Protein AF-A0A962MVX6-F1 (afdb_monomer_lite)

Foldseek 3Di:
DDPVVVVVVVVVVVVVVVVVVVVVVVVVVPPPPPDLDWDKDKDFQPPADAQGKDKDADPSRWIKMKHQHDPVLLVCLVVFPAAFPCQQQPVAAADPCLSDSLSDVDSRIQMFTCDDPVDPWRKDWDQQDCVVVPDPDDGVARTDTAGSVFQWDAHVSQTTGPPGGDPSHGTHGFDWDDPDPGMIIGIDRRDDD

pLDDT: mean 82.49, std 14.28, range [32.41, 96.94]

Secondary structure (DSSP, 8-state):
--HHHHHHHHHHHHHHHHHHHHHHHHHHHTS-------EEEEEE-TT--TT-EEEEE-TTS-EEEEEE--HHHHHHHHH--S-BSSTT-TTS---GGG-STTSSSSTTEEEEEEE-TT----EEEESS-SGGGT-SS--S---EEEETTTTEEEETT-PBBTTSSSS--PPP--EEEESSSSEEEEEEPPP--

Structure (mmCIF, N/CA/C/O backbone):
data_AF-A0A962MVX6-F1
#
_entry.id   AF-A0A962MVX6-F1
#
loop_
_atom_site.group_PDB
_atom_site.id
_atom_site.type_symbol
_atom_site.label_atom_id
_atom_site.label_alt_id
_atom_site.label_comp_id
_atom_site.label_asym_id
_atom_site.label_entity_id
_atom_site.label_seq_id
_atom_site.pdbx_PDB_ins_code
_atom_site.Cartn_x
_atom_site.Cartn_y
_atom_site.Cartn_z
_atom_site.occupancy
_atom_site.B_iso_or_equiv
_atom_site.auth_seq_id
_atom_site.auth_comp_id
_atom_site.auth_asym_id
_atom_site.auth_atom_id
_atom_site.pdbx_PDB_model_num
ATOM 1 N N . MET A 1 1 ? 29.037 -16.686 -69.018 1.00 60.34 1 MET A N 1
ATOM 2 C CA . MET A 1 1 ? 29.104 -16.084 -67.664 1.00 60.34 1 MET A CA 1
ATOM 3 C C . MET A 1 1 ? 30.417 -16.495 -67.024 1.00 60.34 1 MET A C 1
ATOM 5 O O . MET A 1 1 ? 30.659 -17.689 -66.916 1.00 60.34 1 MET A O 1
ATOM 9 N N . ASP A 1 2 ? 31.257 -15.528 -66.659 1.00 81.81 2 ASP A N 1
ATOM 10 C CA . ASP A 1 2 ? 32.606 -15.744 -66.120 1.00 81.81 2 ASP A CA 1
ATOM 11 C C . ASP A 1 2 ? 32.562 -16.454 -64.749 1.00 81.81 2 ASP A C 1
ATOM 13 O O . ASP A 1 2 ? 31.831 -16.044 -63.841 1.00 81.81 2 ASP A O 1
ATOM 17 N N . VAL A 1 3 ? 33.338 -17.531 -64.595 1.00 77.31 3 VAL A N 1
ATOM 18 C CA . VAL A 1 3 ? 33.457 -18.320 -63.354 1.00 77.31 3 VAL A CA 1
ATOM 19 C C . VAL A 1 3 ? 33.892 -17.429 -62.187 1.00 77.31 3 VAL A C 1
ATOM 21 O O . VAL A 1 3 ? 33.395 -17.579 -61.070 1.00 77.31 3 VAL A O 1
ATOM 24 N N . ARG A 1 4 ? 34.738 -16.424 -62.449 1.00 77.44 4 ARG A N 1
ATOM 25 C CA . ARG A 1 4 ? 35.167 -15.447 -61.438 1.00 77.44 4 ARG A CA 1
ATOM 26 C C . ARG A 1 4 ? 34.021 -14.547 -60.975 1.00 77.44 4 ARG A C 1
ATOM 28 O O . ARG A 1 4 ? 33.947 -14.217 -59.793 1.00 77.44 4 ARG A O 1
ATOM 35 N N . ALA A 1 5 ? 33.103 -14.179 -61.870 1.00 79.25 5 ALA A N 1
ATOM 36 C CA . ALA A 1 5 ? 31.929 -13.375 -61.528 1.00 79.25 5 ALA A CA 1
ATOM 37 C C . ALA A 1 5 ? 30.920 -14.167 -60.676 1.00 79.25 5 ALA A C 1
ATOM 39 O O . ALA A 1 5 ? 30.338 -13.622 -59.736 1.00 79.25 5 ALA A O 1
ATOM 40 N N . ARG A 1 6 ? 30.771 -15.472 -60.944 1.00 77.50 6 ARG A N 1
ATOM 41 C CA . ARG A 1 6 ? 29.965 -16.390 -60.118 1.00 77.50 6 ARG A CA 1
ATOM 42 C C . ARG A 1 6 ? 30.559 -16.580 -58.719 1.00 77.50 6 ARG A C 1
ATOM 44 O O . ARG A 1 6 ? 29.834 -16.547 -57.735 1.00 77.50 6 ARG A O 1
ATOM 51 N N . TYR A 1 7 ? 31.880 -16.705 -58.607 1.00 83.19 7 TYR A N 1
ATOM 52 C CA . TYR A 1 7 ? 32.533 -16.863 -57.304 1.00 83.19 7 TYR A CA 1
ATOM 53 C C . TYR A 1 7 ? 32.423 -15.599 -56.436 1.00 83.19 7 TYR A C 1
ATOM 55 O O . TYR A 1 7 ? 32.142 -15.683 -55.243 1.00 83.19 7 TYR A O 1
ATOM 63 N N . LYS A 1 8 ? 32.569 -14.411 -57.043 1.00 83.69 8 LYS A N 1
ATOM 64 C CA . LYS A 1 8 ? 32.391 -13.121 -56.352 1.00 83.69 8 LYS A CA 1
ATOM 65 C C . LYS A 1 8 ? 30.959 -12.911 -55.858 1.00 83.69 8 LYS A C 1
ATOM 67 O O . LYS A 1 8 ? 30.770 -12.428 -54.748 1.00 83.69 8 LYS A O 1
ATOM 72 N N . THR A 1 9 ? 29.962 -13.288 -56.658 1.00 84.19 9 THR A N 1
ATOM 73 C CA . THR A 1 9 ? 28.547 -13.189 -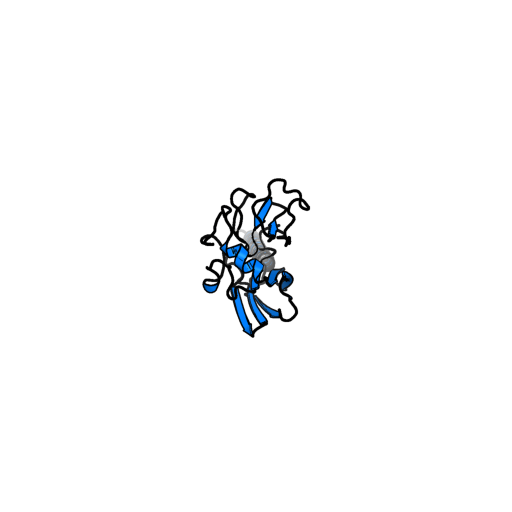56.261 1.00 84.19 9 THR A CA 1
ATOM 74 C C . THR A 1 9 ? 28.201 -14.166 -55.139 1.00 84.19 9 THR A C 1
ATOM 76 O O . THR A 1 9 ? 27.548 -13.763 -54.181 1.00 84.19 9 THR A O 1
ATOM 79 N N . LEU A 1 10 ? 28.707 -15.403 -55.186 1.00 86.00 10 LEU A N 1
ATOM 80 C CA . LEU A 1 10 ? 28.537 -16.376 -54.099 1.00 86.00 10 LEU A CA 1
ATOM 81 C C . LEU A 1 10 ? 29.215 -15.931 -52.792 1.00 86.00 10 LEU A C 1
ATOM 83 O O . LEU A 1 10 ? 28.616 -16.062 -51.729 1.00 86.00 10 LEU A O 1
ATOM 87 N N . MET A 1 11 ? 30.420 -15.356 -52.866 1.00 86.44 11 MET A N 1
ATOM 88 C CA . MET A 1 11 ? 31.114 -14.782 -51.703 1.00 86.44 11 MET A CA 1
ATOM 89 C C . MET A 1 11 ? 30.388 -13.566 -51.115 1.00 86.44 11 MET A C 1
ATOM 91 O O . MET A 1 11 ? 30.328 -13.405 -49.899 1.00 86.44 11 MET A O 1
ATOM 95 N N . ALA A 1 12 ? 29.805 -12.710 -51.957 1.00 85.75 12 ALA A N 1
ATOM 96 C CA . ALA A 1 12 ? 29.001 -11.589 -51.479 1.00 85.75 12 ALA A CA 1
ATOM 97 C C . ALA A 1 12 ? 27.724 -12.076 -50.769 1.00 85.75 12 ALA A C 1
ATOM 99 O O . ALA A 1 12 ? 27.385 -11.576 -49.699 1.00 85.75 12 ALA A O 1
ATOM 100 N N . LEU A 1 13 ? 27.049 -13.090 -51.323 1.00 89.44 13 LEU A N 1
ATOM 101 C CA . LEU A 1 13 ? 25.866 -13.711 -50.719 1.00 89.44 13 LEU A CA 1
ATOM 102 C C . LEU A 1 13 ? 26.176 -14.373 -49.370 1.00 89.44 13 LEU A C 1
ATOM 104 O O . LEU A 1 13 ? 25.420 -14.184 -48.418 1.00 89.44 13 LEU A O 1
ATOM 108 N N . SER A 1 14 ? 27.287 -15.107 -49.257 1.00 86.94 14 SER A N 1
ATOM 109 C CA . SER A 1 14 ? 27.675 -15.739 -47.991 1.00 86.94 14 SER A CA 1
ATOM 110 C C . SER A 1 14 ? 28.000 -14.705 -46.911 1.00 86.94 14 SER A C 1
ATOM 112 O O . SER A 1 14 ? 27.566 -14.866 -45.771 1.00 86.94 14 SER A O 1
ATOM 114 N N . LEU A 1 15 ? 28.679 -13.609 -47.266 1.00 91.44 15 LEU A N 1
ATOM 115 C CA . LEU A 1 15 ? 28.973 -12.519 -46.336 1.00 91.44 15 LEU A CA 1
ATOM 116 C C . LEU A 1 15 ? 27.690 -11.862 -45.805 1.00 91.44 15 LEU A C 1
ATOM 118 O O . LEU A 1 15 ? 27.578 -11.624 -44.605 1.00 91.44 15 LEU A O 1
ATOM 122 N N . VAL A 1 16 ? 26.701 -11.624 -46.673 1.00 91.38 16 VAL A N 1
ATOM 123 C CA . VAL A 1 16 ? 25.398 -11.065 -46.271 1.00 91.38 16 VAL A CA 1
ATOM 124 C C . VAL A 1 16 ? 24.678 -11.989 -45.287 1.00 91.38 16 VAL A C 1
ATOM 126 O O . VAL A 1 16 ? 24.156 -11.511 -44.281 1.00 91.38 16 VAL A O 1
ATOM 129 N N . ILE A 1 17 ? 24.689 -13.305 -45.526 1.00 92.06 17 ILE A N 1
ATOM 130 C CA . ILE A 1 17 ? 24.070 -14.291 -44.626 1.00 92.06 17 ILE A CA 1
ATOM 131 C C . ILE A 1 17 ? 24.765 -14.300 -43.258 1.00 92.06 17 ILE A C 1
ATOM 133 O O . ILE A 1 17 ? 24.089 -14.304 -42.229 1.00 92.06 17 ILE A O 1
ATOM 137 N N . VAL A 1 18 ? 26.101 -14.262 -43.230 1.00 92.06 18 VAL A N 1
ATOM 138 C CA . VAL A 1 18 ? 26.879 -14.241 -41.980 1.00 92.06 18 VAL A CA 1
ATOM 139 C C . VAL A 1 18 ? 26.598 -12.972 -41.177 1.00 92.06 18 VAL A C 1
ATOM 141 O O . VAL A 1 18 ? 26.345 -13.055 -39.975 1.00 92.06 18 VAL A O 1
ATOM 144 N N . VAL A 1 19 ? 26.589 -11.807 -41.830 1.00 93.25 19 VAL A N 1
ATOM 145 C CA . VAL A 1 19 ? 26.301 -10.527 -41.168 1.00 93.25 19 VAL A CA 1
ATOM 146 C C . VAL A 1 19 ? 24.870 -10.505 -40.637 1.00 93.25 19 VAL A C 1
ATOM 148 O O . VAL A 1 19 ? 24.668 -10.190 -39.468 1.00 93.25 19 VAL A O 1
ATOM 151 N N . ALA A 1 20 ? 23.884 -10.913 -41.440 1.00 91.19 20 ALA A N 1
ATOM 152 C CA . ALA A 1 20 ? 22.489 -10.974 -41.007 1.00 91.19 20 ALA A CA 1
ATOM 153 C C . ALA A 1 20 ? 22.288 -11.941 -39.825 1.00 91.19 20 ALA A C 1
ATOM 155 O O . ALA A 1 20 ? 21.583 -11.610 -38.871 1.00 91.19 20 ALA A O 1
ATOM 156 N N . GLY A 1 21 ? 22.947 -13.104 -39.851 1.00 91.00 21 GLY A N 1
ATOM 157 C CA . GLY A 1 21 ? 22.920 -14.072 -38.755 1.00 91.00 21 GLY A CA 1
ATOM 158 C C . GLY A 1 21 ? 23.538 -13.521 -37.468 1.00 91.00 21 GLY A C 1
ATOM 159 O O . GLY A 1 21 ? 22.927 -13.613 -36.404 1.00 91.00 21 GLY A O 1
ATOM 160 N N . ALA A 1 22 ? 24.708 -12.882 -37.559 1.00 91.12 22 ALA A N 1
ATOM 161 C CA . ALA A 1 22 ? 25.361 -12.253 -36.412 1.00 91.12 22 ALA A CA 1
ATOM 162 C C . ALA A 1 22 ? 24.523 -11.099 -35.834 1.00 91.12 22 ALA A C 1
ATOM 164 O O . ALA A 1 22 ? 24.353 -11.006 -34.618 1.00 91.12 22 ALA A O 1
ATOM 165 N N . SER A 1 23 ? 23.934 -10.260 -36.693 1.00 88.62 23 SER A N 1
ATOM 166 C CA . SER A 1 23 ? 23.022 -9.192 -36.275 1.00 88.62 23 SER A CA 1
ATOM 167 C C . SER A 1 23 ? 21.777 -9.740 -35.578 1.00 88.62 23 SER A C 1
ATOM 169 O O . SER A 1 23 ? 21.371 -9.190 -34.558 1.00 88.62 23 SER A O 1
ATOM 171 N N . TRP A 1 24 ? 21.194 -10.839 -36.065 1.00 88.38 24 TRP A N 1
ATOM 172 C CA . TRP A 1 24 ? 20.050 -11.477 -35.410 1.00 88.38 24 TRP A CA 1
ATOM 173 C C . TRP A 1 24 ? 20.398 -11.997 -34.013 1.00 88.38 24 TRP A C 1
ATOM 175 O O . TRP A 1 24 ? 19.641 -11.768 -33.073 1.00 88.38 24 TRP A O 1
ATOM 185 N N . VAL A 1 25 ? 21.555 -12.648 -33.852 1.00 86.50 25 VAL A N 1
ATOM 186 C CA . VAL A 1 25 ? 22.027 -13.142 -32.547 1.00 86.50 25 VAL A CA 1
ATOM 187 C C . VAL A 1 25 ? 22.277 -11.987 -31.576 1.00 86.50 25 VAL A C 1
ATOM 189 O O . VAL A 1 25 ? 21.849 -12.062 -30.427 1.00 86.50 25 VAL A O 1
ATOM 192 N N . LEU A 1 26 ? 22.895 -10.894 -32.031 1.00 86.00 26 LEU A N 1
ATOM 193 C CA . LEU A 1 26 ? 23.114 -9.700 -31.208 1.00 86.00 26 LEU A CA 1
ATOM 194 C C . LEU A 1 26 ? 21.793 -9.031 -30.802 1.00 86.00 26 LEU A C 1
ATOM 196 O O . LEU A 1 26 ? 21.607 -8.692 -29.636 1.00 86.00 26 LEU A O 1
ATOM 200 N N . LEU A 1 27 ? 20.842 -8.897 -31.729 1.00 82.81 27 LEU A N 1
ATOM 201 C CA . LEU A 1 27 ? 19.507 -8.371 -31.432 1.00 82.81 27 LEU A CA 1
ATOM 202 C C . LEU A 1 27 ? 18.727 -9.285 -30.482 1.00 82.81 27 LEU A C 1
ATOM 204 O O . LEU A 1 27 ? 18.005 -8.795 -29.618 1.00 82.81 27 LEU A O 1
ATOM 208 N N . ALA A 1 28 ? 18.877 -10.604 -30.611 1.00 77.19 28 ALA A N 1
ATOM 209 C CA . ALA A 1 28 ? 18.283 -11.570 -29.697 1.00 77.19 28 ALA A CA 1
ATOM 210 C C . ALA A 1 28 ? 18.927 -11.518 -28.302 1.00 77.19 28 ALA A C 1
ATOM 212 O O . ALA A 1 28 ? 18.208 -11.633 -27.316 1.00 77.19 28 ALA A O 1
ATOM 213 N N . ALA A 1 29 ? 20.238 -11.280 -28.209 1.00 74.81 29 ALA A N 1
ATOM 214 C CA . ALA A 1 29 ? 20.953 -11.103 -26.944 1.00 74.81 29 ALA A CA 1
ATOM 215 C C . ALA A 1 29 ? 20.588 -9.790 -26.226 1.00 74.81 29 ALA A C 1
ATOM 217 O O . ALA A 1 29 ? 20.670 -9.713 -25.003 1.00 74.81 29 ALA A O 1
ATOM 218 N N . LEU A 1 30 ? 20.152 -8.771 -26.975 1.00 74.88 30 LEU A N 1
ATOM 219 C CA . LEU A 1 30 ? 19.621 -7.517 -26.432 1.00 74.88 30 LEU A CA 1
ATOM 220 C C . LEU A 1 30 ? 18.155 -7.620 -25.989 1.00 74.88 30 LEU A C 1
ATOM 222 O O . LEU A 1 30 ? 17.670 -6.720 -25.301 1.00 74.88 30 LEU A O 1
ATOM 226 N N . LYS A 1 31 ? 17.431 -8.690 -26.354 1.00 66.06 31 LYS A N 1
ATOM 227 C CA . LYS A 1 31 ? 16.100 -8.929 -25.787 1.00 66.06 31 LYS A CA 1
ATOM 228 C C . LYS A 1 31 ? 16.292 -9.246 -24.304 1.00 66.06 31 LYS A C 1
ATOM 230 O O . LYS A 1 31 ? 16.995 -10.208 -23.997 1.00 66.06 31 LYS A O 1
ATOM 235 N N . PRO A 1 32 ? 15.694 -8.477 -23.381 1.00 51.69 32 PRO A N 1
ATOM 236 C CA . PRO A 1 32 ? 15.823 -8.761 -21.961 1.00 51.69 32 PRO A CA 1
ATOM 237 C C . PRO A 1 32 ? 15.297 -10.177 -21.695 1.00 51.69 32 PRO A C 1
ATOM 239 O O . PRO A 1 32 ? 14.105 -10.438 -21.818 1.00 51.69 32 PRO A O 1
ATOM 242 N N . SER A 1 33 ? 16.200 -11.104 -21.369 1.00 49.88 33 SER A N 1
ATOM 243 C CA . SER A 1 33 ? 15.881 -12.502 -21.054 1.00 49.88 33 SER A CA 1
ATOM 244 C C . SER A 1 33 ? 15.565 -12.718 -19.574 1.00 49.88 33 SER A C 1
ATOM 246 O O . SER A 1 33 ? 15.471 -13.852 -19.110 1.00 49.88 33 SER A O 1
ATOM 248 N N . MET A 1 34 ? 15.341 -11.641 -18.822 1.00 44.38 34 MET A N 1
ATOM 249 C CA . MET A 1 34 ? 14.607 -11.752 -17.575 1.00 44.38 34 MET A CA 1
ATOM 250 C C . MET A 1 34 ? 13.136 -11.828 -17.945 1.00 44.38 34 MET A C 1
ATOM 252 O O . MET A 1 34 ? 12.485 -10.815 -18.197 1.00 44.38 34 MET A O 1
ATOM 256 N N . SER A 1 35 ? 12.630 -13.061 -18.005 1.00 49.75 35 SER A N 1
ATOM 257 C CA . SER A 1 35 ? 11.211 -13.309 -17.794 1.00 49.75 35 SER A CA 1
ATOM 258 C C . SER A 1 35 ? 10.742 -12.373 -16.682 1.00 49.75 35 SER A C 1
ATOM 260 O O . SER A 1 35 ? 11.376 -12.304 -15.628 1.00 49.75 35 SER A O 1
ATOM 262 N N . ARG A 1 36 ? 9.671 -11.626 -16.954 1.00 52.41 36 ARG A N 1
ATOM 263 C CA . ARG A 1 36 ? 8.792 -11.000 -15.964 1.00 52.41 36 ARG A CA 1
ATOM 264 C C . ARG A 1 36 ? 8.305 -12.132 -15.054 1.00 52.41 36 ARG A C 1
ATOM 266 O O . ARG A 1 36 ? 7.234 -12.686 -15.260 1.00 52.41 36 ARG A O 1
ATOM 273 N N . SER A 1 37 ? 9.173 -12.608 -14.171 1.00 53.16 37 SER A N 1
ATOM 274 C CA . SER A 1 37 ? 8.905 -13.782 -13.366 1.00 53.16 37 SER A CA 1
ATOM 275 C C . SER A 1 37 ? 7.988 -13.326 -12.267 1.00 53.16 37 SER A C 1
ATOM 277 O O . SER A 1 37 ? 8.368 -12.444 -11.493 1.00 53.16 37 SER A O 1
ATOM 279 N N . ASP A 1 38 ? 6.814 -13.937 -12.225 1.00 64.88 38 ASP A N 1
ATOM 280 C CA . ASP A 1 38 ? 5.932 -13.848 -11.083 1.00 64.88 38 ASP A CA 1
ATOM 281 C C . ASP A 1 38 ? 6.776 -14.096 -9.828 1.00 64.88 38 ASP A C 1
ATOM 283 O O . ASP A 1 38 ? 7.328 -15.181 -9.633 1.00 64.88 38 ASP A O 1
ATOM 287 N N . PHE A 1 39 ? 6.995 -13.040 -9.049 1.00 78.06 39 PHE A N 1
ATOM 288 C CA . PHE A 1 39 ? 7.849 -13.094 -7.870 1.00 78.06 39 PHE A CA 1
ATOM 289 C C . PHE A 1 39 ? 6.961 -13.186 -6.649 1.00 78.06 39 PHE A C 1
ATOM 291 O O . PHE A 1 39 ? 5.943 -12.501 -6.558 1.00 78.06 39 PHE A O 1
ATOM 298 N N . VAL A 1 40 ? 7.362 -14.008 -5.690 1.00 86.81 40 VAL A N 1
ATOM 299 C CA . VAL A 1 40 ? 6.650 -14.137 -4.429 1.00 86.81 40 VAL A CA 1
ATOM 300 C C . VAL A 1 40 ? 7.536 -13.600 -3.317 1.00 86.81 40 VAL A C 1
ATOM 302 O O . VAL A 1 40 ? 8.645 -14.084 -3.106 1.00 86.81 40 VAL A O 1
ATOM 305 N N . LEU A 1 41 ? 7.040 -12.591 -2.608 1.00 89.94 41 LEU A N 1
ATOM 306 C CA . LEU A 1 41 ? 7.678 -12.013 -1.436 1.00 89.94 41 LEU A CA 1
ATOM 307 C C . LEU A 1 41 ? 6.906 -12.431 -0.192 1.00 89.94 41 LEU A C 1
ATOM 309 O O . LEU A 1 41 ? 5.719 -12.135 -0.055 1.00 89.94 41 LEU A O 1
ATOM 313 N N . GLN A 1 42 ? 7.597 -13.091 0.727 1.00 93.50 42 GLN A N 1
ATOM 314 C CA . GLN A 1 42 ? 7.085 -13.324 2.066 1.00 93.50 42 GLN A CA 1
ATOM 315 C C . GLN A 1 42 ? 7.419 -12.112 2.937 1.00 93.50 42 GLN A C 1
ATOM 317 O O . GLN A 1 42 ? 8.569 -11.680 2.989 1.00 93.50 42 GLN A O 1
ATOM 322 N N . VAL A 1 43 ? 6.406 -11.555 3.589 1.00 94.31 43 VAL A N 1
ATOM 323 C CA . VAL A 1 43 ? 6.505 -10.335 4.388 1.00 94.31 43 VAL A CA 1
ATOM 324 C C . VAL A 1 43 ? 6.004 -10.635 5.790 1.00 94.31 43 VAL A C 1
ATOM 326 O O . VAL A 1 43 ? 4.859 -11.054 5.952 1.00 94.31 43 VAL A O 1
ATOM 329 N N . ASP A 1 44 ? 6.856 -10.419 6.786 1.00 95.25 44 ASP A N 1
ATOM 330 C CA . ASP A 1 44 ? 6.464 -10.464 8.192 1.00 95.25 44 ASP A CA 1
ATOM 331 C C . ASP A 1 44 ? 6.056 -9.064 8.666 1.00 95.25 44 ASP A C 1
ATOM 333 O O . ASP A 1 44 ? 6.759 -8.081 8.413 1.00 95.25 44 ASP A O 1
ATOM 337 N N . VAL A 1 45 ? 4.893 -8.983 9.308 1.00 95.75 45 VAL A N 1
ATOM 338 C CA . VAL A 1 45 ? 4.280 -7.759 9.840 1.00 95.75 45 VAL A CA 1
ATOM 339 C C . VAL A 1 45 ? 4.030 -7.861 11.349 1.00 95.75 45 VAL A C 1
ATOM 341 O O . VAL A 1 45 ? 3.222 -7.103 11.885 1.00 95.75 45 VAL A O 1
ATOM 344 N N . SER A 1 46 ? 4.688 -8.796 12.046 1.00 94.56 46 SER A N 1
ATOM 345 C CA . SER A 1 46 ? 4.569 -8.970 13.503 1.00 94.56 46 SER A CA 1
ATOM 346 C C . SER A 1 46 ? 4.924 -7.711 14.289 1.00 94.56 46 SER A C 1
ATOM 348 O O . SER A 1 46 ? 4.260 -7.391 15.274 1.00 94.56 46 SER A O 1
ATOM 350 N N . ASP A 1 47 ? 5.946 -6.997 13.824 1.00 93.38 47 ASP A N 1
ATOM 351 C CA . ASP A 1 47 ? 6.557 -5.873 14.536 1.00 93.38 47 ASP A CA 1
ATOM 352 C C . ASP A 1 47 ? 5.854 -4.542 14.245 1.00 93.38 47 ASP A C 1
ATOM 354 O O . ASP A 1 47 ? 6.177 -3.518 14.841 1.00 93.38 47 ASP A O 1
ATOM 358 N N . LEU A 1 48 ? 4.891 -4.545 13.320 1.00 94.44 48 LEU A N 1
ATOM 359 C CA . LEU A 1 48 ? 4.193 -3.343 12.891 1.00 94.44 48 LEU A CA 1
ATOM 360 C C . LEU A 1 48 ? 3.136 -2.974 13.935 1.00 94.44 48 LEU A C 1
ATOM 362 O O . LEU A 1 48 ? 2.183 -3.733 14.114 1.00 94.44 48 LEU A O 1
ATOM 366 N N . ALA A 1 49 ? 3.268 -1.845 14.632 1.00 95.88 49 ALA A N 1
ATOM 367 C CA . ALA A 1 49 ? 2.247 -1.392 15.579 1.00 95.88 49 ALA A CA 1
ATOM 368 C C . ALA A 1 49 ? 1.062 -0.723 14.849 1.00 95.88 49 ALA A C 1
ATOM 370 O O . ALA A 1 49 ? 1.199 -0.298 13.701 1.00 95.88 49 ALA A O 1
ATOM 371 N N . PRO A 1 50 ? -0.139 -0.643 15.454 1.00 95.31 50 PRO A N 1
ATOM 372 C CA . PRO A 1 50 ? -1.241 0.119 14.869 1.00 95.31 50 PRO A CA 1
ATOM 373 C C . PRO A 1 50 ? -0.848 1.588 14.646 1.00 95.31 50 PRO A C 1
ATOM 375 O O . PRO A 1 50 ? -0.374 2.247 15.565 1.00 95.31 50 PRO A O 1
ATOM 378 N N . GLY A 1 51 ? -1.072 2.091 13.436 1.00 92.19 51 GLY A N 1
ATOM 379 C CA . GLY A 1 51 ? -0.648 3.409 12.960 1.00 92.19 51 GLY A CA 1
ATOM 380 C C . GLY A 1 51 ? 0.683 3.401 12.200 1.00 92.19 51 GLY A C 1
ATOM 381 O O . GLY A 1 51 ? 0.953 4.351 11.460 1.00 92.19 51 GLY A O 1
ATOM 382 N N . ASP A 1 52 ? 1.481 2.335 12.324 1.00 92.56 52 ASP A N 1
ATOM 383 C CA . ASP A 1 52 ? 2.786 2.241 11.676 1.00 92.56 52 ASP A CA 1
ATOM 384 C C . ASP A 1 52 ? 2.692 1.740 10.234 1.00 92.56 52 ASP A C 1
ATOM 386 O O . ASP A 1 52 ? 1.812 0.963 9.839 1.00 92.56 52 ASP A O 1
ATOM 390 N N . ILE A 1 53 ? 3.685 2.155 9.451 1.00 91.38 53 ILE A N 1
ATOM 391 C CA . ILE A 1 53 ? 3.874 1.752 8.065 1.00 91.38 53 ILE A CA 1
ATOM 392 C C . ILE A 1 53 ? 5.254 1.127 7.867 1.00 91.38 53 ILE A C 1
ATOM 394 O O . ILE A 1 53 ? 6.271 1.666 8.302 1.00 91.38 53 ILE A O 1
ATOM 398 N N . ALA A 1 54 ? 5.294 0.004 7.157 1.00 91.56 54 ALA A N 1
ATOM 399 C CA . ALA A 1 54 ? 6.525 -0.647 6.735 1.00 9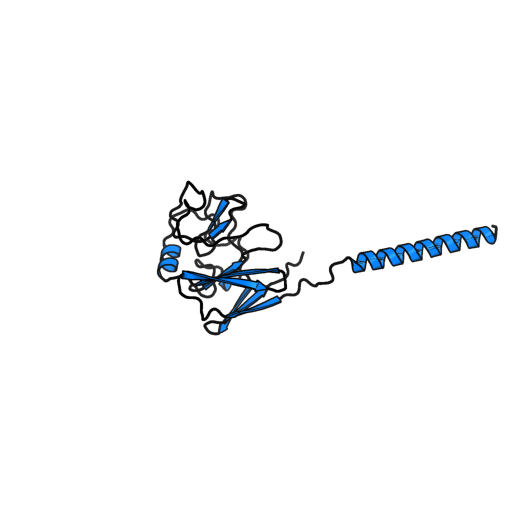1.56 54 ALA A CA 1
ATOM 400 C C . ALA A 1 54 ? 6.624 -0.696 5.210 1.00 91.56 54 ALA A C 1
ATOM 402 O O . ALA A 1 54 ? 5.630 -0.850 4.496 1.00 91.56 54 ALA A O 1
ATOM 403 N N . PHE A 1 55 ? 7.851 -0.585 4.707 1.00 90.19 55 PHE A N 1
ATOM 404 C CA . PHE A 1 55 ? 8.158 -0.608 3.282 1.00 90.19 55 PHE A CA 1
ATOM 405 C C . PHE A 1 55 ? 8.970 -1.850 2.946 1.00 90.19 55 PHE A C 1
ATOM 407 O O . PHE A 1 55 ? 10.020 -2.089 3.538 1.00 90.19 55 PHE A O 1
ATOM 414 N N . TYR A 1 56 ? 8.526 -2.593 1.936 1.00 89.00 56 TYR A N 1
ATOM 415 C CA . TYR A 1 56 ? 9.197 -3.808 1.490 1.00 89.00 56 TYR A CA 1
ATOM 416 C C . TYR A 1 56 ? 9.529 -3.718 0.003 1.00 89.00 56 TYR A C 1
ATOM 418 O O . TYR A 1 56 ? 8.759 -3.203 -0.813 1.00 89.00 56 TYR A O 1
ATOM 426 N N . SER A 1 57 ? 10.705 -4.215 -0.360 1.00 83.81 57 SER A N 1
ATOM 427 C CA . SER A 1 57 ? 11.202 -4.226 -1.734 1.00 83.81 57 SER A CA 1
ATOM 428 C C . SER A 1 57 ? 11.420 -5.651 -2.215 1.00 83.81 57 SER A C 1
ATOM 430 O O . SER A 1 57 ? 12.006 -6.464 -1.504 1.00 83.81 57 SER A O 1
ATOM 432 N N . SER A 1 58 ? 11.006 -5.926 -3.449 1.00 76.25 58 SER A N 1
ATOM 433 C CA . SER A 1 58 ? 11.347 -7.163 -4.152 1.00 76.25 58 SER A CA 1
ATOM 434 C C . SER A 1 58 ? 12.651 -7.010 -4.955 1.00 76.25 58 SER A C 1
ATOM 436 O O . SER A 1 58 ? 12.965 -5.901 -5.407 1.00 76.25 58 SER A O 1
ATOM 438 N N . PRO A 1 59 ? 13.379 -8.110 -5.226 1.00 71.38 59 PRO A N 1
ATOM 439 C CA . PRO A 1 59 ? 14.506 -8.116 -6.164 1.00 71.38 59 PRO A CA 1
ATOM 440 C C . PRO A 1 59 ? 14.114 -7.671 -7.582 1.00 71.38 59 PRO A C 1
ATOM 442 O O . PRO A 1 59 ? 14.929 -7.110 -8.309 1.00 71.38 59 PRO A O 1
ATOM 445 N N . SER A 1 60 ? 12.847 -7.866 -7.956 1.00 66.56 60 SER A N 1
ATOM 446 C CA . SER A 1 60 ? 12.265 -7.474 -9.241 1.00 66.56 60 SER A CA 1
ATOM 447 C C . SER A 1 60 ? 11.994 -5.972 -9.396 1.00 66.56 60 SER A C 1
ATOM 449 O O . SER A 1 60 ? 11.422 -5.604 -10.402 1.00 66.56 60 SER A O 1
ATOM 451 N N . LYS A 1 61 ? 12.428 -5.102 -8.466 1.00 71.62 61 LYS A N 1
ATOM 452 C CA . LYS A 1 61 ? 12.200 -3.632 -8.427 1.00 71.62 61 LYS A CA 1
ATOM 453 C C . LYS A 1 61 ? 10.793 -3.172 -8.033 1.00 71.62 61 LYS A C 1
ATOM 455 O O . LYS A 1 61 ? 10.636 -1.997 -7.691 1.00 71.62 61 LYS A O 1
ATOM 460 N N . HIS A 1 62 ? 9.807 -4.062 -7.958 1.00 75.56 62 HIS A N 1
ATOM 461 C CA . HIS A 1 62 ? 8.539 -3.741 -7.307 1.00 75.56 62 HIS A CA 1
ATOM 462 C C . HIS A 1 62 ? 8.744 -3.416 -5.822 1.00 75.56 62 HIS A C 1
ATOM 464 O O . HIS A 1 62 ? 9.458 -4.130 -5.107 1.00 75.56 62 HIS A O 1
ATOM 470 N N . ARG A 1 63 ? 8.082 -2.354 -5.355 1.00 84.69 63 ARG A N 1
ATOM 471 C CA . ARG A 1 63 ? 8.064 -1.930 -3.951 1.00 84.69 63 ARG A CA 1
ATOM 472 C C . ARG A 1 63 ? 6.627 -1.843 -3.463 1.00 84.69 63 ARG A C 1
ATOM 474 O O . ARG A 1 63 ? 5.750 -1.359 -4.183 1.00 84.69 63 ARG A O 1
ATOM 481 N N . ILE A 1 64 ? 6.413 -2.299 -2.239 1.00 89.69 64 ILE A N 1
ATOM 482 C CA . ILE A 1 64 ? 5.125 -2.244 -1.555 1.00 89.69 64 ILE A CA 1
ATOM 483 C C . ILE A 1 64 ? 5.273 -1.521 -0.225 1.00 89.69 64 ILE A C 1
ATOM 485 O O . ILE A 1 64 ? 6.364 -1.442 0.345 1.00 89.69 64 ILE A O 1
ATOM 489 N N . MET A 1 65 ? 4.154 -1.016 0.261 1.00 92.31 65 MET A N 1
ATOM 490 C CA . MET A 1 65 ? 3.980 -0.577 1.634 1.00 92.31 65 MET A CA 1
ATOM 491 C C . MET A 1 65 ? 2.893 -1.406 2.294 1.00 92.31 65 MET A C 1
ATOM 493 O O . MET A 1 65 ? 1.951 -1.852 1.630 1.00 92.31 65 MET A O 1
ATOM 497 N N . VAL A 1 66 ? 3.035 -1.580 3.601 1.00 95.00 66 VAL A N 1
ATOM 498 C CA . VAL A 1 66 ? 2.018 -2.157 4.466 1.00 95.00 66 VAL A CA 1
ATOM 499 C C . VAL A 1 66 ? 1.762 -1.176 5.598 1.00 95.00 66 VAL A C 1
ATOM 501 O O . VAL A 1 66 ? 2.666 -0.896 6.378 1.00 95.00 66 VAL A O 1
ATOM 504 N N . LEU A 1 67 ? 0.543 -0.650 5.665 1.00 95.19 67 LEU A N 1
ATOM 505 C CA . LEU A 1 67 ? 0.057 0.179 6.764 1.00 95.19 67 LEU A CA 1
ATOM 506 C C . LEU A 1 67 ? -0.799 -0.694 7.681 1.00 95.19 67 LEU A C 1
ATOM 508 O O . LEU A 1 67 ? -1.780 -1.284 7.215 1.00 95.19 67 LEU A O 1
ATOM 512 N N . ARG A 1 68 ? -0.462 -0.748 8.972 1.00 96.56 68 ARG A N 1
ATOM 513 C CA . ARG A 1 68 ? -1.344 -1.328 9.987 1.00 96.56 68 ARG A CA 1
ATOM 514 C C . ARG A 1 68 ? -2.240 -0.224 10.531 1.00 96.56 68 ARG A C 1
ATOM 516 O O . ARG A 1 68 ? -1.771 0.678 11.206 1.00 96.56 68 ARG A O 1
ATOM 523 N N . ARG A 1 69 ? -3.525 -0.267 10.210 1.00 95.81 69 ARG A N 1
ATOM 524 C CA . ARG A 1 69 ? -4.510 0.757 10.574 1.00 95.81 69 ARG A CA 1
ATOM 525 C C . ARG A 1 69 ? -4.932 0.632 12.035 1.00 95.81 69 ARG A C 1
ATOM 527 O O . ARG A 1 69 ? -5.030 -0.473 12.568 1.00 95.81 69 ARG A O 1
ATOM 534 N N . THR A 1 70 ? -5.199 1.766 12.672 1.00 95.94 70 THR A N 1
ATOM 535 C CA . THR A 1 70 ? -5.822 1.814 14.002 1.00 95.94 70 THR A CA 1
ATOM 536 C C . THR A 1 70 ? -7.332 1.570 13.902 1.00 95.94 70 THR A C 1
ATOM 538 O O . THR A 1 70 ? -7.908 1.599 12.815 1.00 95.94 70 THR A O 1
ATOM 541 N N . ALA A 1 71 ? -8.003 1.345 15.035 1.00 95.56 71 ALA A N 1
ATOM 542 C CA . ALA A 1 71 ? -9.466 1.272 15.056 1.00 95.56 71 ALA A CA 1
ATOM 543 C C . ALA A 1 71 ? -10.109 2.587 14.574 1.00 95.56 71 ALA A C 1
ATOM 545 O O . ALA A 1 71 ? -11.042 2.557 13.774 1.00 95.56 71 ALA A O 1
ATOM 546 N N . GLU A 1 72 ? -9.541 3.726 14.981 1.00 93.19 72 GLU A N 1
ATOM 547 C CA . GLU A 1 72 ? -9.972 5.060 14.554 1.00 93.19 72 GLU A CA 1
ATOM 548 C C . GLU A 1 72 ? -9.853 5.232 13.032 1.00 93.19 72 GLU A C 1
ATOM 550 O O . GLU A 1 72 ? -10.760 5.753 12.388 1.00 93.19 72 GLU A O 1
ATOM 555 N N . ASP A 1 73 ? -8.783 4.722 12.415 1.00 93.38 73 ASP A N 1
ATOM 556 C CA . ASP A 1 73 ? -8.630 4.759 10.957 1.00 93.38 73 ASP A CA 1
ATOM 557 C C . ASP A 1 73 ? -9.760 4.010 10.244 1.00 93.38 73 ASP A C 1
ATOM 559 O O . ASP A 1 73 ? -10.254 4.459 9.209 1.00 93.38 73 ASP A O 1
ATOM 563 N N . LEU A 1 74 ? -10.177 2.862 10.783 1.00 94.00 74 LEU A N 1
ATOM 564 C CA . LEU A 1 74 ? -11.260 2.062 10.210 1.00 94.00 74 LEU A CA 1
ATOM 565 C C . LEU A 1 74 ? -12.612 2.759 10.356 1.00 94.00 74 LEU A C 1
ATOM 567 O O . LEU A 1 74 ? -13.414 2.734 9.421 1.00 94.00 74 LEU A O 1
ATOM 571 N N . GLU A 1 75 ? -12.864 3.406 11.490 1.00 92.75 75 GLU A N 1
ATOM 572 C CA . GLU A 1 75 ? -14.070 4.209 11.714 1.00 92.75 75 GLU A CA 1
ATOM 573 C C . GLU A 1 75 ? -14.110 5.433 10.790 1.00 92.75 75 GLU A C 1
ATOM 575 O O . GLU A 1 75 ? -15.127 5.691 10.135 1.00 92.75 75 GLU A O 1
ATOM 580 N N . ASN A 1 76 ? -12.981 6.125 10.643 1.00 89.75 76 ASN A N 1
ATOM 581 C CA . ASN A 1 76 ? -12.845 7.265 9.743 1.00 89.75 76 ASN A CA 1
ATOM 582 C C . ASN A 1 76 ? -13.115 6.859 8.291 1.00 89.75 76 ASN A C 1
ATOM 584 O O . ASN A 1 76 ? -13.878 7.533 7.606 1.00 89.75 76 ASN A O 1
ATOM 588 N N . LEU A 1 77 ? -12.588 5.718 7.827 1.00 90.25 77 LEU A N 1
ATOM 589 C CA . LEU A 1 77 ? -12.826 5.216 6.465 1.00 90.25 77 LEU A CA 1
ATOM 590 C C . LEU A 1 77 ? -14.303 4.906 6.162 1.00 90.25 77 LEU A C 1
ATOM 592 O O . LEU A 1 77 ? -14.689 4.956 4.989 1.00 90.25 77 LEU A O 1
ATOM 596 N N . ASN A 1 78 ? -15.109 4.603 7.186 1.00 85.25 78 ASN A N 1
ATOM 597 C CA . ASN A 1 78 ? -16.566 4.450 7.076 1.00 85.25 78 ASN A CA 1
ATOM 598 C C . ASN A 1 78 ? -17.306 5.795 7.050 1.00 85.25 78 ASN A C 1
ATOM 600 O O . ASN A 1 78 ? -18.396 5.879 6.490 1.00 85.25 78 ASN A O 1
ATOM 604 N N . SER A 1 79 ? -16.715 6.830 7.647 1.00 78.94 79 SER A N 1
ATOM 605 C CA . SER A 1 79 ? -17.354 8.125 7.909 1.00 78.94 79 SER A CA 1
ATOM 606 C C . SER A 1 79 ? -16.939 9.228 6.929 1.00 78.94 79 SER A C 1
ATOM 608 O O . SER A 1 79 ? -17.361 10.373 7.081 1.00 78.94 79 SER A O 1
ATOM 610 N N . LEU A 1 80 ? -16.108 8.911 5.928 1.00 70.19 80 LEU A N 1
ATOM 611 C CA . LEU A 1 80 ? -15.626 9.887 4.950 1.00 70.19 80 LEU A CA 1
ATOM 612 C C . LEU A 1 80 ? -16.790 10.505 4.160 1.00 70.19 80 LEU A C 1
ATOM 614 O O . LEU A 1 80 ? -17.486 9.831 3.402 1.00 70.19 80 LEU A O 1
ATOM 618 N N . SER A 1 81 ? -16.965 11.814 4.344 1.00 57.66 81 SER A N 1
ATOM 619 C CA . SER A 1 81 ? -17.989 12.653 3.710 1.00 57.66 81 SER A CA 1
ATOM 620 C C . SER A 1 81 ? -17.606 13.145 2.316 1.00 57.66 81 SER A C 1
ATOM 622 O O . SER A 1 81 ? -18.470 13.517 1.522 1.00 57.66 81 SER A O 1
ATOM 624 N N . ASP A 1 82 ? -16.306 13.204 2.042 1.00 68.25 82 ASP A N 1
ATOM 625 C CA . ASP A 1 82 ? -15.766 13.918 0.893 1.00 68.25 82 ASP A CA 1
ATOM 626 C C . ASP A 1 82 ? -15.802 13.068 -0.380 1.00 68.25 82 ASP A C 1
ATOM 628 O O . ASP A 1 82 ? -15.650 11.842 -0.325 1.00 68.25 82 ASP A O 1
ATOM 632 N N . PRO A 1 83 ? -15.991 13.695 -1.556 1.00 81.94 83 PRO A N 1
ATOM 633 C CA . PRO A 1 83 ? -16.144 12.956 -2.796 1.00 81.94 83 PRO A CA 1
ATOM 634 C C . PRO A 1 83 ? -14.822 12.292 -3.199 1.00 81.94 83 PRO A C 1
ATOM 636 O O . PRO A 1 83 ? -13.887 12.937 -3.673 1.00 81.94 83 PRO A O 1
ATOM 639 N N . LEU A 1 84 ? -14.763 10.970 -3.056 1.00 88.75 84 LEU A N 1
ATOM 640 C CA . LEU A 1 84 ? -13.740 10.128 -3.674 1.00 88.75 84 LEU A CA 1
ATOM 641 C C . LEU A 1 84 ? -14.031 9.972 -5.172 1.00 88.75 84 LEU A C 1
ATOM 643 O O . LEU A 1 84 ? -15.192 9.897 -5.582 1.00 88.75 84 LEU A O 1
ATOM 647 N N . LYS A 1 85 ? -12.987 9.866 -6.001 1.00 90.12 85 LYS A N 1
ATOM 648 C CA . LYS A 1 85 ? -13.156 9.674 -7.452 1.00 90.12 85 LYS A CA 1
ATOM 649 C C . LYS A 1 85 ? -13.679 8.282 -7.798 1.00 90.12 85 LYS A C 1
ATOM 651 O O . LYS A 1 85 ? -14.533 8.136 -8.670 1.00 90.12 85 LYS A O 1
ATOM 656 N N . ASP A 1 86 ? -13.139 7.267 -7.127 1.00 89.44 86 ASP A N 1
ATOM 657 C CA . ASP A 1 86 ? -13.497 5.859 -7.306 1.00 89.44 86 ASP A CA 1
ATOM 658 C C . ASP A 1 86 ? -13.750 5.196 -5.937 1.00 89.44 86 ASP A C 1
ATOM 660 O O . ASP A 1 86 ? -12.938 4.395 -5.462 1.00 89.44 86 ASP A O 1
ATOM 664 N N . PRO A 1 87 ? -14.866 5.532 -5.256 1.00 89.19 87 PRO A N 1
ATOM 665 C CA . PRO A 1 87 ? -15.154 5.043 -3.905 1.00 89.19 87 PRO A CA 1
ATOM 666 C C . PRO A 1 87 ? -15.318 3.519 -3.844 1.00 89.19 87 PRO A C 1
ATOM 668 O O . PRO A 1 87 ? -14.999 2.904 -2.827 1.00 89.19 87 PRO A O 1
ATOM 671 N N . LYS A 1 88 ? -15.790 2.906 -4.938 1.00 88.62 88 LYS A N 1
ATOM 672 C CA . LYS A 1 88 ? -16.003 1.456 -5.063 1.00 88.62 88 LYS A CA 1
ATOM 673 C C . LYS A 1 88 ? -14.788 0.706 -5.616 1.00 88.62 88 LYS A C 1
ATOM 675 O O . LYS A 1 88 ? -14.808 -0.521 -5.660 1.00 88.62 88 LYS A O 1
ATOM 680 N N . SER A 1 89 ? -13.722 1.417 -5.989 1.00 90.25 89 SER A N 1
ATOM 681 C CA . SER A 1 89 ? -12.505 0.844 -6.582 1.00 90.25 89 SER A CA 1
ATOM 682 C C . SER A 1 89 ? -12.765 0.011 -7.840 1.00 90.25 89 SER A C 1
ATOM 684 O O . SER A 1 89 ? -12.089 -0.990 -8.081 1.00 90.25 89 SER A O 1
ATOM 686 N N . GLU A 1 90 ? -13.751 0.404 -8.647 1.00 87.44 90 GLU A N 1
ATOM 687 C CA . GLU A 1 90 ? -14.139 -0.328 -9.858 1.00 87.44 90 GLU A CA 1
ATOM 688 C C . GLU A 1 90 ? -13.066 -0.241 -10.947 1.00 87.44 90 GLU A C 1
ATOM 690 O O . GLU A 1 90 ? -12.930 -1.156 -11.760 1.00 87.44 90 GLU A O 1
ATOM 695 N N . ARG A 1 91 ? -12.278 0.840 -10.945 1.00 86.50 91 ARG A N 1
ATOM 696 C CA . ARG A 1 91 ? -11.215 1.102 -11.925 1.00 86.50 91 ARG A CA 1
ATOM 697 C C . ARG A 1 91 ? -9.826 0.761 -11.388 1.00 86.50 91 ARG A C 1
ATOM 699 O O . ARG A 1 91 ? -8.841 0.904 -12.110 1.00 86.50 91 ARG A O 1
ATOM 706 N N . SER A 1 92 ? -9.732 0.332 -10.130 1.00 88.12 92 SER A N 1
ATOM 707 C CA . SER A 1 92 ? -8.464 0.016 -9.481 1.00 88.12 92 SER A CA 1
ATOM 708 C C . SER A 1 92 ? -8.015 -1.420 -9.753 1.00 88.12 92 SER A C 1
ATOM 710 O O . SER A 1 92 ? -8.816 -2.357 -9.747 1.00 88.12 92 SER A O 1
ATOM 712 N N . ARG A 1 93 ? -6.704 -1.611 -9.936 1.00 89.25 93 ARG A N 1
ATOM 713 C CA . ARG A 1 93 ? -6.084 -2.939 -9.991 1.00 89.25 93 ARG A CA 1
ATOM 714 C C . ARG A 1 93 ? -5.897 -3.464 -8.568 1.00 89.25 93 ARG A C 1
ATOM 716 O O . ARG A 1 93 ? -5.084 -2.920 -7.822 1.00 89.25 93 ARG A O 1
ATOM 723 N N . GLN A 1 94 ? -6.639 -4.507 -8.211 1.00 91.19 94 GLN A N 1
ATOM 724 C CA . GLN A 1 94 ? -6.599 -5.126 -6.887 1.00 91.19 94 GLN A CA 1
ATOM 725 C C . GLN A 1 94 ? -7.212 -6.537 -6.896 1.00 91.19 94 GLN A C 1
ATOM 727 O O . GLN A 1 94 ? -8.042 -6.816 -7.771 1.00 91.19 94 GLN A O 1
ATOM 732 N N . PRO A 1 95 ? -6.882 -7.380 -5.899 1.00 91.88 95 PRO A N 1
ATOM 733 C CA . PRO A 1 95 ? -7.497 -8.692 -5.718 1.00 91.88 95 PRO A CA 1
ATOM 734 C C . PRO A 1 95 ? -9.011 -8.598 -5.567 1.00 91.88 95 PRO A C 1
ATOM 736 O O . PRO A 1 95 ? -9.537 -7.620 -5.027 1.00 91.88 95 PRO A O 1
ATOM 739 N N . ALA A 1 96 ? -9.723 -9.651 -5.972 1.00 91.88 96 ALA A N 1
ATOM 740 C CA . ALA A 1 96 ? -11.174 -9.726 -5.800 1.00 91.88 96 ALA A CA 1
ATOM 741 C C . ALA A 1 96 ? -11.586 -9.594 -4.322 1.00 91.88 96 ALA A C 1
ATOM 743 O O . ALA A 1 96 ? -12.534 -8.881 -4.008 1.00 91.88 96 ALA A O 1
ATOM 744 N N . GLU A 1 97 ? -10.821 -10.199 -3.413 1.00 91.31 97 GLU A N 1
ATOM 745 C CA . GLU A 1 97 ? -11.044 -10.142 -1.962 1.00 91.31 97 GLU A CA 1
ATOM 746 C C . GLU A 1 97 ? -10.865 -8.727 -1.387 1.00 91.31 97 GLU A C 1
ATOM 748 O O . GLU A 1 97 ? -11.502 -8.364 -0.400 1.00 91.31 97 GLU A O 1
ATOM 753 N N . ALA A 1 98 ? -10.051 -7.894 -2.044 1.00 93.56 98 ALA A N 1
ATOM 754 C CA . ALA A 1 98 ? -9.834 -6.496 -1.690 1.00 93.56 98 ALA A CA 1
ATOM 755 C C . ALA A 1 98 ? -10.834 -5.539 -2.374 1.00 93.56 98 ALA A C 1
ATOM 757 O O . ALA A 1 98 ? -10.727 -4.326 -2.206 1.00 93.56 98 ALA A O 1
ATOM 758 N N . LYS A 1 99 ? -11.833 -6.027 -3.128 1.00 92.00 99 LYS A N 1
ATOM 759 C CA . LYS A 1 99 ? -12.942 -5.200 -3.650 1.00 92.00 99 LYS A CA 1
ATOM 760 C C . LYS A 1 99 ? -13.987 -4.923 -2.572 1.00 92.00 99 LYS A C 1
ATOM 762 O O . LYS A 1 99 ? -15.134 -5.349 -2.651 1.00 92.00 99 LYS A O 1
ATOM 767 N N . ASN A 1 100 ? -13.562 -4.193 -1.552 1.00 93.00 100 ASN A N 1
ATOM 768 C CA . ASN A 1 100 ? -14.375 -3.761 -0.426 1.00 93.00 100 ASN A CA 1
ATOM 769 C C . ASN A 1 100 ? -13.998 -2.323 -0.028 1.00 93.00 100 ASN A C 1
ATOM 771 O O . ASN A 1 100 ? -13.082 -1.730 -0.601 1.00 93.00 100 ASN A O 1
ATOM 775 N N . LEU A 1 101 ? -14.698 -1.768 0.963 1.00 91.94 101 LEU A N 1
ATOM 776 C CA . LEU A 1 101 ? -14.477 -0.402 1.447 1.00 91.94 101 LEU A CA 1
ATOM 777 C C . LEU A 1 101 ? -13.023 -0.144 1.885 1.00 91.94 101 LEU A C 1
ATOM 779 O O . LEU A 1 101 ? -12.481 0.929 1.632 1.00 91.94 101 LEU A O 1
ATOM 783 N N . PHE A 1 102 ? -12.392 -1.131 2.522 1.00 95.06 102 PHE A N 1
ATOM 784 C CA . PHE A 1 102 ? -11.065 -1.017 3.130 1.00 95.06 102 PHE A CA 1
ATOM 785 C C . PHE A 1 102 ? -9.919 -1.328 2.168 1.00 95.06 102 PHE A C 1
ATOM 787 O O . PHE A 1 102 ? -8.760 -1.102 2.523 1.00 95.06 102 PHE A O 1
ATOM 794 N N . ARG A 1 103 ? -10.233 -1.854 0.979 1.00 95.94 103 ARG A N 1
ATOM 795 C CA . ARG A 1 103 ? -9.270 -2.256 -0.053 1.00 95.94 103 ARG A CA 1
ATOM 796 C C . ARG A 1 103 ? -8.201 -3.226 0.443 1.00 95.94 103 ARG A C 1
ATOM 798 O O . ARG A 1 103 ? -7.021 -3.106 0.125 1.00 95.94 103 ARG A O 1
ATOM 805 N N . SER A 1 104 ? -8.628 -4.191 1.247 1.00 96.38 104 SER A N 1
ATOM 806 C CA . SER A 1 104 ? -7.741 -5.125 1.938 1.00 96.38 104 SER A CA 1
ATOM 807 C C . SER A 1 104 ? -8.449 -6.439 2.245 1.00 96.38 104 SER A C 1
ATOM 809 O O . SER A 1 104 ? -9.643 -6.427 2.546 1.00 96.38 104 SER A O 1
ATOM 811 N N . VAL A 1 105 ? -7.701 -7.542 2.258 1.00 95.31 105 VAL A N 1
ATOM 812 C CA . VAL A 1 105 ? -8.182 -8.861 2.713 1.00 95.31 105 VAL A CA 1
ATOM 813 C C . VAL A 1 105 ? -8.459 -8.853 4.222 1.00 95.31 105 VAL A C 1
ATOM 815 O O . VAL A 1 105 ? -9.499 -9.320 4.670 1.00 95.31 105 VAL A O 1
ATOM 818 N N . ASN A 1 106 ? -7.555 -8.259 5.008 1.00 95.44 106 ASN A N 1
ATOM 819 C CA . ASN A 1 106 ? -7.765 -7.959 6.424 1.00 95.44 106 ASN A CA 1
ATOM 820 C C . ASN A 1 106 ? -7.859 -6.431 6.588 1.00 95.44 106 ASN A C 1
ATOM 822 O O . ASN A 1 106 ? -6.874 -5.758 6.276 1.00 95.44 106 ASN A O 1
ATOM 826 N N . PRO A 1 107 ? -8.982 -5.875 7.085 1.00 95.75 107 PRO A N 1
ATOM 827 C CA . PRO A 1 107 ? -9.137 -4.440 7.320 1.00 95.75 107 PRO A CA 1
ATOM 828 C C . PRO A 1 107 ? -8.020 -3.821 8.164 1.00 95.75 107 PRO A C 1
ATOM 830 O O . PRO A 1 107 ? -7.684 -2.667 7.965 1.00 95.75 107 PRO A O 1
ATOM 833 N N . GLU A 1 108 ? -7.354 -4.552 9.045 1.00 96.12 108 GLU A N 1
ATOM 834 C CA . GLU A 1 108 ? -6.250 -3.986 9.825 1.00 96.12 108 GLU A CA 1
ATOM 835 C C . GLU A 1 108 ? -5.003 -3.680 8.970 1.00 96.12 108 GLU A C 1
ATOM 837 O O . GLU A 1 108 ? -4.247 -2.780 9.309 1.00 96.12 108 GLU A O 1
ATOM 842 N N . TYR A 1 109 ? -4.798 -4.353 7.830 1.00 96.94 109 TYR A N 1
ATOM 843 C CA . TYR A 1 109 ? -3.581 -4.215 7.019 1.00 96.94 109 TYR A CA 1
ATOM 844 C C . TYR A 1 109 ? -3.899 -3.753 5.599 1.00 96.94 109 TYR A C 1
ATOM 846 O O . TYR A 1 109 ? -4.409 -4.518 4.775 1.00 96.94 109 TYR A O 1
ATOM 854 N N . PHE A 1 110 ? -3.543 -2.509 5.290 1.00 96.69 110 PHE A N 1
ATOM 855 C CA . PHE A 1 110 ? -3.581 -2.002 3.925 1.00 96.69 110 PHE A CA 1
ATOM 856 C C . PHE A 1 110 ? -2.244 -2.274 3.231 1.00 96.69 110 PHE A C 1
ATOM 858 O O . PHE A 1 110 ? -1.199 -1.817 3.686 1.00 96.69 110 PHE A O 1
ATOM 865 N N . VAL A 1 111 ? -2.282 -3.027 2.130 1.00 95.38 111 VAL A N 1
ATOM 866 C CA . VAL A 1 111 ? -1.104 -3.408 1.339 1.00 95.38 111 VAL A CA 1
ATOM 867 C C . VAL A 1 111 ? -1.228 -2.772 -0.036 1.00 95.38 111 VAL A C 1
ATOM 869 O O . VAL A 1 111 ? -2.213 -3.004 -0.727 1.00 95.38 111 VAL A O 1
ATOM 872 N N . ALA A 1 112 ? -0.239 -1.995 -0.464 1.00 92.44 112 ALA A N 1
ATOM 873 C CA . ALA A 1 112 ? -0.304 -1.311 -1.754 1.00 92.44 112 ALA A CA 1
ATOM 874 C C . ALA A 1 112 ? 1.072 -1.120 -2.384 1.00 92.44 112 ALA A C 1
ATOM 876 O O . ALA A 1 112 ? 2.099 -1.151 -1.705 1.00 92.44 112 ALA A O 1
ATOM 877 N N . TYR A 1 113 ? 1.101 -0.911 -3.698 1.00 88.12 113 TYR A N 1
ATOM 878 C CA . TYR A 1 113 ? 2.334 -0.546 -4.387 1.00 88.12 113 TYR A CA 1
ATOM 879 C C . TYR A 1 113 ? 2.757 0.878 -4.027 1.00 88.12 113 TYR A C 1
ATOM 881 O O . TYR A 1 113 ? 1.949 1.799 -4.056 1.00 88.12 113 TYR A O 1
ATOM 889 N N . THR A 1 114 ? 4.049 1.067 -3.767 1.00 78.31 114 THR A N 1
ATOM 890 C CA . THR A 1 114 ? 4.645 2.407 -3.603 1.00 78.31 114 THR A CA 1
ATOM 891 C C . THR A 1 114 ? 5.251 2.939 -4.889 1.00 78.31 1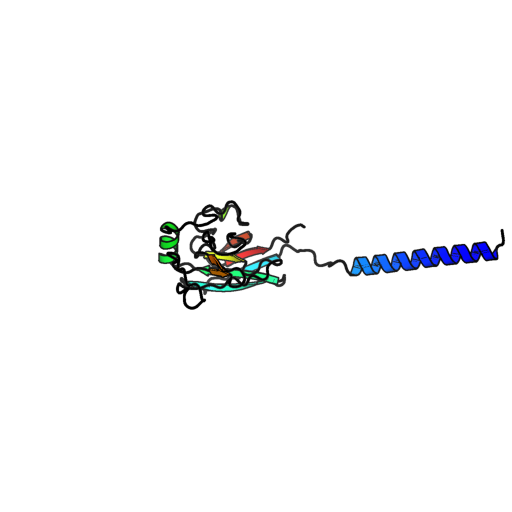14 THR A C 1
ATOM 893 O O . THR A 1 114 ? 5.437 4.143 -5.021 1.00 78.31 114 THR A O 1
ATOM 896 N N . ARG A 1 115 ? 5.547 2.040 -5.839 1.00 65.38 115 ARG A N 1
ATOM 897 C CA . ARG A 1 115 ? 6.005 2.348 -7.195 1.00 65.38 115 ARG A CA 1
ATOM 898 C C . ARG A 1 115 ? 5.530 1.247 -8.143 1.00 65.38 115 ARG A C 1
ATOM 900 O O . ARG A 1 115 ? 6.020 0.120 -8.074 1.00 65.38 115 ARG A O 1
ATOM 907 N N . ALA A 1 116 ? 4.581 1.554 -9.023 1.00 51.38 116 ALA A N 1
ATOM 908 C CA . ALA A 1 116 ? 4.303 0.703 -10.178 1.00 51.38 116 ALA A CA 1
ATOM 909 C C . ALA A 1 116 ? 5.333 1.040 -11.269 1.00 51.38 116 ALA A C 1
ATOM 911 O O . ALA A 1 116 ? 5.594 2.208 -11.535 1.00 51.38 116 ALA A O 1
ATOM 912 N N . GLU A 1 117 ? 5.958 0.039 -11.885 1.00 44.66 117 GLU A N 1
ATOM 913 C CA . GLU A 1 117 ? 7.206 0.159 -12.666 1.00 44.66 117 GLU A CA 1
ATOM 914 C C . GLU A 1 117 ? 7.158 1.032 -13.935 1.00 44.66 117 GLU A C 1
ATOM 916 O O . GLU A 1 117 ? 8.168 1.171 -14.620 1.00 44.66 117 GLU A O 1
ATOM 921 N N . ARG A 1 118 ? 6.025 1.669 -14.243 1.00 39.34 118 ARG A N 1
ATOM 922 C CA . ARG A 1 118 ? 5.897 2.652 -15.333 1.00 39.34 118 ARG A CA 1
ATOM 923 C C . ARG A 1 118 ? 5.588 4.069 -14.861 1.00 39.34 118 ARG A C 1
ATOM 925 O O . ARG A 1 118 ? 5.390 4.936 -15.703 1.00 39.34 118 ARG A O 1
ATOM 932 N N . LEU A 1 119 ? 5.571 4.314 -13.553 1.00 39.31 119 LEU A N 1
ATOM 933 C CA . LEU A 1 119 ? 5.197 5.605 -12.997 1.00 39.31 119 LEU A CA 1
ATOM 934 C C . LEU A 1 119 ? 6.309 6.142 -12.074 1.00 39.31 119 LEU A C 1
ATOM 936 O O . LEU A 1 119 ? 6.820 5.402 -11.226 1.00 39.31 119 LEU A O 1
ATOM 940 N N . PRO A 1 120 ? 6.715 7.416 -12.215 1.00 41.25 120 PRO A N 1
ATOM 941 C CA . PRO A 1 120 ? 7.687 8.073 -11.339 1.00 41.25 120 PRO A CA 1
ATOM 942 C C . PRO A 1 120 ? 7.100 8.443 -9.962 1.00 41.25 120 PRO A C 1
ATOM 944 O O . PRO A 1 120 ? 7.640 9.306 -9.281 1.00 41.25 120 PRO A O 1
ATOM 947 N N . TYR A 1 121 ? 6.005 7.810 -9.536 1.00 54.16 121 TYR A N 1
ATOM 948 C CA . TYR A 1 121 ? 5.284 8.175 -8.321 1.00 54.16 121 TYR A CA 1
ATOM 949 C C . TYR A 1 121 ? 5.955 7.564 -7.094 1.00 54.16 121 TYR A C 1
ATOM 951 O O . TYR A 1 121 ? 6.066 6.344 -6.976 1.00 54.16 121 TYR A O 1
ATOM 959 N N . SER A 1 122 ? 6.412 8.418 -6.180 1.00 68.69 122 SER A N 1
ATOM 960 C CA . SER A 1 122 ? 6.673 8.047 -4.793 1.00 68.69 122 SER A CA 1
ATOM 961 C C . SER A 1 122 ? 5.438 8.421 -3.987 1.00 68.69 122 SER A C 1
ATOM 963 O O . SER A 1 122 ? 5.279 9.578 -3.595 1.00 68.69 122 SER A O 1
ATOM 965 N N . VAL A 1 123 ? 4.545 7.455 -3.785 1.00 79.88 123 VAL A N 1
ATOM 966 C CA . VAL A 1 123 ? 3.441 7.631 -2.842 1.00 79.88 123 VAL A CA 1
ATOM 967 C C . VAL A 1 123 ? 4.035 7.696 -1.438 1.00 79.88 123 VAL A C 1
ATOM 969 O O . VAL A 1 123 ? 4.723 6.768 -1.007 1.00 79.88 123 VAL A O 1
ATOM 972 N N . GLU A 1 124 ? 3.795 8.800 -0.744 1.00 83.88 124 GLU A N 1
ATOM 973 C CA . GLU A 1 124 ? 4.288 9.046 0.608 1.00 83.88 124 GLU A CA 1
ATOM 974 C C . GLU A 1 124 ? 3.138 8.953 1.607 1.00 83.88 124 GLU A C 1
ATOM 976 O O . GLU A 1 124 ? 2.043 9.439 1.332 1.00 83.88 124 GLU A O 1
ATOM 981 N N . TYR A 1 125 ? 3.386 8.328 2.759 1.00 86.94 125 TYR A N 1
ATOM 982 C CA . TYR A 1 125 ? 2.427 8.295 3.859 1.00 86.94 125 TYR A CA 1
ATOM 983 C C . TYR A 1 125 ? 2.498 9.587 4.665 1.00 86.94 125 TYR A C 1
ATOM 985 O O . TYR A 1 125 ? 3.578 10.021 5.061 1.00 86.94 125 TYR A O 1
ATOM 993 N N . VAL A 1 126 ? 1.336 10.172 4.931 1.00 86.06 126 VAL A N 1
ATOM 994 C CA . VAL A 1 126 ? 1.197 11.420 5.672 1.00 86.06 126 VAL A CA 1
ATOM 995 C C . VAL A 1 126 ? 0.129 11.223 6.750 1.00 86.06 126 VAL A C 1
ATOM 997 O O . VAL A 1 126 ? -1.031 10.960 6.424 1.00 86.06 126 VAL A O 1
ATOM 1000 N N . PRO A 1 127 ? 0.481 11.359 8.038 1.00 75.25 127 PRO A N 1
ATOM 1001 C CA . PRO A 1 127 ? -0.415 11.001 9.134 1.00 75.25 127 PRO A CA 1
ATOM 1002 C C . PRO A 1 127 ? -1.593 11.968 9.351 1.00 75.25 127 PRO A C 1
ATOM 1004 O O . PRO A 1 127 ? -2.531 11.581 10.040 1.00 75.25 127 PRO A O 1
ATOM 1007 N N . GLY A 1 128 ? -1.602 13.172 8.755 1.00 71.94 128 GLY A N 1
ATOM 1008 C CA . GLY A 1 128 ? -2.787 14.049 8.805 1.00 71.94 128 GLY A CA 1
ATOM 1009 C C . GLY A 1 128 ? -2.593 15.541 8.519 1.00 71.94 128 GLY A C 1
ATOM 1010 O O . GLY A 1 128 ? -3.578 16.225 8.270 1.00 71.94 128 GLY A O 1
ATOM 1011 N N . ASP A 1 129 ? -1.367 16.070 8.511 1.00 73.31 129 ASP A N 1
ATOM 1012 C CA . ASP A 1 129 ? -1.137 17.493 8.211 1.00 73.31 129 ASP A CA 1
ATOM 1013 C C . ASP A 1 129 ? -0.702 17.689 6.755 1.00 73.31 129 ASP A C 1
ATOM 1015 O O . ASP A 1 129 ? 0.466 17.510 6.431 1.00 73.31 129 ASP A O 1
ATOM 1019 N N . LEU A 1 130 ? -1.637 18.058 5.877 1.00 73.75 130 LEU A N 1
ATOM 1020 C CA . LEU A 1 130 ? -1.378 18.389 4.466 1.00 73.75 130 LEU A CA 1
ATOM 1021 C C . LEU A 1 130 ? -0.669 19.731 4.262 1.00 73.75 130 LEU A C 1
ATOM 1023 O O . LEU A 1 130 ? 0.006 19.910 3.242 1.00 73.75 130 LEU A O 1
ATOM 1027 N N . ASN A 1 131 ? -0.806 20.674 5.201 1.00 69.31 131 ASN A N 1
ATOM 1028 C CA . ASN A 1 131 ? -0.242 22.017 5.051 1.00 69.31 131 ASN A CA 1
ATOM 1029 C C . ASN A 1 131 ? 1.287 21.954 5.054 1.00 69.31 131 ASN A C 1
ATOM 1031 O O . ASN A 1 131 ? 1.940 22.653 4.278 1.00 69.31 131 ASN A O 1
ATOM 1035 N N . ALA A 1 132 ? 1.850 21.046 5.858 1.00 62.25 132 ALA A N 1
ATOM 1036 C CA . ALA A 1 132 ? 3.276 20.726 5.866 1.00 62.25 132 ALA A CA 1
ATOM 1037 C C . ALA A 1 132 ? 3.809 20.253 4.495 1.00 62.25 132 ALA A C 1
ATOM 1039 O O . ALA A 1 132 ? 5.017 20.268 4.261 1.00 62.25 132 ALA A O 1
ATOM 1040 N N . PHE A 1 133 ? 2.918 19.879 3.570 1.00 60.88 133 PHE A N 1
ATOM 1041 C CA . PHE A 1 133 ? 3.242 19.369 2.237 1.00 60.88 133 PHE A CA 1
ATOM 1042 C C . PHE A 1 133 ? 2.769 20.292 1.103 1.00 60.88 133 PHE A C 1
ATOM 1044 O O . PHE A 1 133 ? 2.801 19.894 -0.059 1.00 60.88 133 PHE A O 1
ATOM 1051 N N . GLY A 1 134 ? 2.377 21.534 1.417 1.00 64.44 134 GLY A N 1
ATOM 1052 C CA . GLY A 1 134 ? 2.090 22.573 0.421 1.00 64.44 134 GLY A CA 1
ATOM 1053 C C . GLY A 1 134 ? 0.694 22.517 -0.204 1.00 64.44 134 GLY A C 1
ATOM 1054 O O . GLY A 1 134 ? 0.425 23.254 -1.153 1.00 64.44 134 GLY A O 1
ATOM 1055 N N . TYR A 1 135 ? -0.208 21.687 0.323 1.00 67.19 135 TYR A N 1
ATOM 1056 C CA . TYR A 1 135 ? -1.609 21.688 -0.087 1.00 67.19 135 TYR A CA 1
ATOM 1057 C C . TYR A 1 135 ? -2.375 22.739 0.722 1.00 67.19 135 TYR A C 1
ATOM 1059 O O . TYR A 1 135 ? -2.474 22.650 1.939 1.00 67.19 135 TYR A O 1
ATOM 1067 N N . SER A 1 136 ? -2.917 23.753 0.046 1.00 59.72 136 SER A N 1
ATOM 1068 C CA . SER A 1 136 ? -3.693 24.838 0.672 1.00 59.72 136 SER A CA 1
ATOM 1069 C C . SER A 1 136 ? -5.180 24.511 0.835 1.00 59.72 136 SER A C 1
ATOM 1071 O O . SER A 1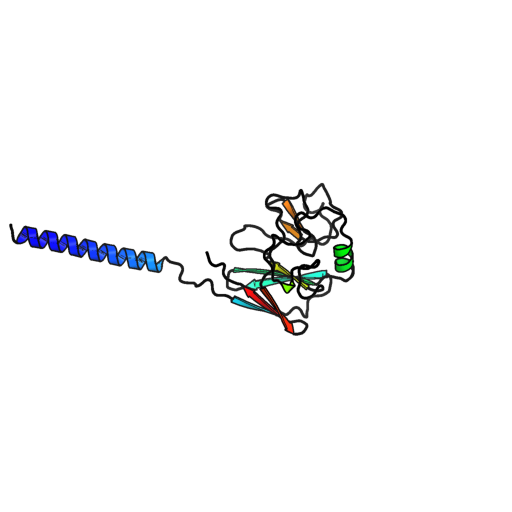 136 ? -5.907 25.229 1.521 1.00 59.72 136 SER A O 1
ATOM 1073 N N . ARG A 1 137 ? -5.648 23.437 0.190 1.00 62.09 137 ARG A N 1
ATOM 1074 C CA . ARG A 1 137 ? -7.042 22.993 0.198 1.00 62.09 137 ARG A CA 1
ATOM 1075 C C . ARG A 1 137 ? -7.129 21.633 0.875 1.00 62.09 137 ARG A C 1
ATOM 1077 O O . ARG A 1 137 ? -6.916 20.614 0.221 1.00 62.09 137 ARG A O 1
ATOM 1084 N N . ASN A 1 138 ? -7.455 21.632 2.162 1.00 64.38 138 ASN A N 1
ATOM 1085 C CA . ASN A 1 138 ? -7.583 20.398 2.928 1.00 64.38 138 ASN A CA 1
ATOM 1086 C C . ASN A 1 138 ? -8.991 19.827 2.753 1.00 64.38 138 ASN A C 1
ATOM 1088 O O . ASN A 1 138 ? -9.950 20.484 3.169 1.00 64.38 138 ASN A O 1
ATOM 1092 N N . PRO A 1 139 ? -9.136 18.632 2.150 1.00 69.31 139 PRO A N 1
ATOM 1093 C CA . PRO A 1 139 ? -10.350 17.864 2.354 1.00 69.31 139 PRO A CA 1
ATOM 1094 C C . PRO A 1 139 ? -10.499 17.557 3.851 1.00 69.31 139 PRO A C 1
ATOM 1096 O O . PRO A 1 139 ? -9.545 17.684 4.626 1.00 69.31 139 PRO A O 1
ATOM 1099 N N . ASN A 1 140 ? -11.677 17.101 4.258 1.00 74.62 140 ASN A N 1
ATOM 1100 C CA . ASN A 1 140 ? -11.856 16.392 5.515 1.00 74.62 140 ASN A CA 1
ATOM 1101 C C . ASN A 1 140 ? -11.061 15.070 5.441 1.00 74.62 140 ASN A C 1
ATOM 1103 O O . ASN A 1 140 ? -11.562 14.021 5.025 1.00 74.62 140 ASN A O 1
ATOM 1107 N N . TRP A 1 141 ? -9.762 15.168 5.729 1.00 80.81 141 TRP A N 1
ATOM 1108 C CA . TRP A 1 141 ? -8.755 14.141 5.496 1.00 80.81 141 TRP A CA 1
ATOM 1109 C C . TRP A 1 141 ? -8.063 13.776 6.801 1.00 80.81 141 TRP A C 1
ATOM 1111 O O . TRP A 1 141 ? -7.358 14.582 7.401 1.00 80.81 141 TRP A O 1
ATOM 1121 N N . PHE A 1 142 ? -8.227 12.524 7.214 1.00 83.88 142 PHE A N 1
ATOM 1122 C CA . PHE A 1 142 ? -7.679 11.981 8.460 1.00 83.88 142 PHE A CA 1
ATOM 1123 C C . PHE A 1 142 ? -6.281 11.370 8.264 1.00 83.88 142 PHE A C 1
ATOM 1125 O O . PHE A 1 142 ? -5.919 10.379 8.905 1.00 83.88 142 PHE A O 1
ATOM 1132 N N . GLY A 1 143 ? -5.515 11.921 7.319 1.00 87.00 143 GLY A N 1
ATOM 1133 C CA . GLY A 1 143 ? -4.265 11.344 6.835 1.00 87.00 143 GLY A CA 1
ATOM 1134 C C . GLY A 1 143 ? -4.465 10.214 5.826 1.00 87.00 143 GLY A C 1
ATOM 1135 O O . GLY A 1 143 ? -5.577 9.761 5.540 1.00 87.00 143 GLY A O 1
ATOM 1136 N N . GLY A 1 144 ? -3.355 9.745 5.272 1.00 89.94 144 GLY A N 1
ATOM 1137 C CA . GLY A 1 144 ? -3.341 8.756 4.205 1.00 89.94 144 GLY A CA 1
ATOM 1138 C C . GLY A 1 144 ? -2.082 8.892 3.378 1.00 89.94 144 GLY A C 1
ATOM 1139 O O . GLY A 1 144 ? -0.980 8.835 3.919 1.00 89.94 144 GLY A O 1
ATOM 1140 N N . PHE A 1 145 ? -2.239 9.066 2.070 1.00 90.19 145 PHE A N 1
ATOM 1141 C CA . PHE A 1 145 ? -1.100 9.127 1.168 1.00 90.19 145 PHE A CA 1
ATOM 1142 C C . PHE A 1 145 ? -1.165 10.309 0.213 1.00 90.19 145 PHE A C 1
ATOM 1144 O O . PHE A 1 145 ? -2.244 10.807 -0.098 1.00 90.19 145 PHE A O 1
ATOM 1151 N N . VAL A 1 146 ? -0.007 10.724 -0.291 1.00 87.69 146 VAL A N 1
ATOM 1152 C CA . VAL A 1 146 ? 0.104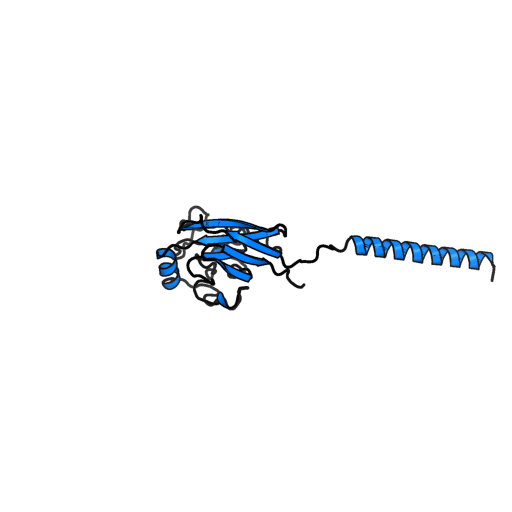 11.773 -1.307 1.00 87.69 146 VAL A CA 1
ATOM 1153 C C . VAL A 1 146 ? 1.063 11.361 -2.419 1.00 87.69 146 VAL A C 1
ATOM 1155 O O . VAL A 1 146 ? 2.105 10.754 -2.167 1.00 87.69 146 VAL A O 1
ATOM 1158 N N . ASN A 1 147 ? 0.731 11.723 -3.655 1.00 85.62 147 ASN A N 1
ATOM 1159 C CA . ASN A 1 147 ? 1.654 11.702 -4.784 1.00 85.62 147 ASN A CA 1
ATOM 1160 C C . ASN A 1 147 ? 2.100 13.137 -5.070 1.00 85.62 147 ASN A C 1
ATOM 1162 O O . ASN A 1 147 ? 1.386 13.904 -5.714 1.00 85.62 147 ASN A O 1
ATOM 1166 N N . ARG A 1 148 ? 3.292 13.512 -4.595 1.00 79.00 148 ARG A N 1
ATOM 1167 C CA . ARG A 1 148 ? 3.795 14.888 -4.741 1.00 79.00 148 ARG A CA 1
ATOM 1168 C C . ARG A 1 148 ? 4.022 15.309 -6.191 1.00 79.00 148 ARG A C 1
ATOM 1170 O O . ARG A 1 148 ? 3.957 16.497 -6.480 1.00 79.00 148 ARG A O 1
ATOM 1177 N N . SER A 1 149 ? 4.325 14.366 -7.080 1.00 80.56 149 SER A N 1
ATOM 1178 C CA . SER A 1 149 ? 4.624 14.683 -8.479 1.00 80.56 149 SER A CA 1
ATOM 1179 C C . SER A 1 149 ? 3.387 15.156 -9.235 1.00 80.56 149 SER A C 1
ATOM 1181 O O . SER A 1 149 ? 3.491 16.072 -10.041 1.00 80.56 149 SER A O 1
ATOM 1183 N N . GLU A 1 150 ? 2.229 14.566 -8.938 1.00 81.06 150 GLU A N 1
ATOM 1184 C CA . GLU A 1 150 ? 0.982 14.818 -9.672 1.00 81.06 150 GLU A CA 1
ATOM 1185 C C . GLU A 1 150 ? -0.088 15.523 -8.834 1.00 81.06 150 GLU A C 1
ATOM 1187 O O . GLU A 1 150 ? -1.136 15.873 -9.364 1.00 81.06 150 GLU A O 1
ATOM 1192 N N . GLY A 1 151 ? 0.145 15.737 -7.537 1.00 82.38 151 GLY A N 1
ATOM 1193 C CA . GLY A 1 151 ? -0.796 16.426 -6.651 1.00 82.38 151 GLY A CA 1
ATOM 1194 C C . GLY A 1 151 ? -1.969 15.565 -6.169 1.00 82.38 151 GLY A C 1
ATOM 1195 O O . GLY A 1 151 ? -2.988 16.107 -5.741 1.00 82.38 151 GLY A O 1
ATOM 1196 N N . GLU A 1 152 ? -1.869 14.239 -6.278 1.00 86.88 152 GLU A N 1
ATOM 1197 C CA . GLU A 1 152 ? -2.946 13.323 -5.887 1.00 86.88 152 GLU A CA 1
ATOM 1198 C C . GLU A 1 152 ? -2.930 13.096 -4.372 1.00 86.88 152 GLU A C 1
ATOM 1200 O O . GLU A 1 152 ? -1.872 12.887 -3.770 1.00 86.88 152 GLU A O 1
ATOM 1205 N N . ILE A 1 153 ? -4.116 13.100 -3.763 1.00 88.88 153 ILE A N 1
ATOM 1206 C CA . ILE A 1 153 ? -4.319 12.839 -2.335 1.00 88.88 153 ILE A CA 1
ATOM 1207 C C . ILE A 1 153 ? -5.169 11.582 -2.187 1.00 88.88 153 ILE A C 1
ATOM 1209 O O . ILE A 1 153 ? -6.170 11.407 -2.887 1.00 88.88 153 ILE A O 1
ATOM 1213 N N . TYR A 1 154 ? -4.784 10.728 -1.246 1.00 90.81 154 TYR A N 1
ATOM 1214 C CA . TYR A 1 154 ? -5.433 9.457 -0.971 1.00 90.81 154 TYR A CA 1
ATOM 1215 C C . TYR A 1 154 ? -5.761 9.302 0.507 1.00 90.81 154 TYR A C 1
ATOM 1217 O O . TYR A 1 154 ? -5.006 9.746 1.371 1.00 90.81 154 TYR A O 1
ATOM 1225 N N . ASP A 1 155 ? -6.848 8.606 0.814 1.00 92.56 155 ASP A N 1
ATOM 1226 C CA . ASP A 1 155 ? -7.134 8.166 2.181 1.00 92.56 155 ASP A CA 1
ATOM 1227 C C . ASP A 1 155 ? -6.253 6.971 2.613 1.00 92.56 155 ASP A C 1
ATOM 1229 O O . ASP A 1 155 ? -5.457 6.437 1.837 1.00 92.56 155 ASP A O 1
ATOM 1233 N N . LYS A 1 156 ? -6.416 6.494 3.854 1.00 93.56 156 LYS A N 1
ATOM 1234 C CA . LYS A 1 156 ? -5.708 5.314 4.399 1.00 93.56 156 LYS A CA 1
ATOM 1235 C C . LYS A 1 156 ? -6.110 3.969 3.768 1.00 93.56 156 LYS A C 1
ATOM 1237 O O . LYS A 1 156 ? -5.537 2.939 4.119 1.00 93.56 156 LYS A O 1
ATOM 1242 N N . ALA A 1 157 ? -7.070 3.950 2.843 1.00 94.62 157 ALA A N 1
ATOM 1243 C CA . ALA A 1 157 ? -7.354 2.810 1.970 1.00 94.62 157 ALA A CA 1
ATOM 1244 C C . ALA A 1 157 ? -6.753 3.004 0.564 1.00 94.62 157 ALA A C 1
ATOM 1246 O O . ALA A 1 157 ? -6.963 2.179 -0.322 1.00 94.62 157 ALA A O 1
ATOM 1247 N N . GLY A 1 158 ? -6.011 4.087 0.319 1.00 93.31 158 GLY A N 1
ATOM 1248 C CA . GLY A 1 158 ? -5.425 4.404 -0.978 1.00 93.31 158 GLY A CA 1
ATOM 1249 C C . GLY A 1 158 ? -6.449 4.796 -2.044 1.00 93.31 158 GLY A C 1
ATOM 1250 O O . GLY A 1 158 ? -6.176 4.626 -3.236 1.00 93.31 158 GLY A O 1
ATOM 1251 N N . ARG A 1 159 ? -7.636 5.265 -1.637 1.00 93.06 159 ARG A N 1
ATOM 1252 C CA . ARG A 1 159 ? -8.659 5.806 -2.540 1.00 93.06 159 ARG A CA 1
ATOM 1253 C C . ARG A 1 159 ? -8.393 7.277 -2.782 1.00 93.06 159 ARG A C 1
ATOM 1255 O O . ARG A 1 159 ? -8.131 8.015 -1.838 1.00 93.06 159 ARG A O 1
ATOM 1262 N N . VAL A 1 160 ? -8.453 7.687 -4.040 1.00 90.88 160 VAL A N 1
ATOM 1263 C CA . VAL A 1 160 ? -8.110 9.049 -4.452 1.00 90.88 160 VAL A CA 1
ATOM 1264 C C . VAL A 1 160 ? -9.289 10.003 -4.272 1.00 90.88 160 VAL A C 1
ATOM 1266 O O . VAL A 1 160 ? -10.438 9.666 -4.585 1.00 90.88 160 VAL A O 1
ATOM 1269 N N . TYR A 1 161 ? -9.003 11.200 -3.772 1.00 89.50 161 TYR A N 1
ATOM 1270 C CA . TYR A 1 161 ? -9.982 12.277 -3.656 1.00 89.50 161 TYR A CA 1
ATOM 1271 C C . TYR A 1 161 ? -10.266 12.896 -5.031 1.00 89.50 161 TYR A C 1
ATOM 1273 O O . TYR A 1 161 ? -9.356 13.102 -5.832 1.00 89.50 161 TYR A O 1
ATOM 1281 N N . ALA A 1 162 ? -11.535 13.188 -5.326 1.00 88.31 162 ALA A N 1
ATOM 1282 C CA . ALA A 1 162 ? -11.917 13.810 -6.590 1.00 88.31 162 ALA A CA 1
ATOM 1283 C C . ALA A 1 162 ? -11.487 15.285 -6.637 1.00 88.31 162 ALA A C 1
ATOM 1285 O O . ALA A 1 162 ? -11.656 16.019 -5.662 1.00 88.31 162 ALA A O 1
ATOM 1286 N N . GLY A 1 163 ? -10.988 15.739 -7.788 1.00 84.75 163 GLY A N 1
ATOM 1287 C CA . GLY A 1 163 ? -10.508 17.107 -7.980 1.00 84.75 163 GLY A CA 1
ATOM 1288 C C . GLY A 1 163 ? -9.073 17.338 -7.499 1.00 84.75 163 GLY A C 1
ATOM 1289 O O . GLY A 1 163 ? -8.660 18.496 -7.413 1.00 84.75 163 GLY A O 1
ATOM 1290 N N . TYR A 1 164 ? -8.332 16.268 -7.188 1.00 81.12 164 TYR A N 1
ATOM 1291 C CA . TYR A 1 164 ? -6.936 16.307 -6.755 1.00 81.12 164 TYR A CA 1
ATOM 1292 C C . TYR A 1 164 ? -6.052 15.474 -7.692 1.00 81.12 164 TYR A C 1
ATOM 1294 O O . TYR A 1 164 ? -6.118 14.245 -7.707 1.00 81.12 164 TYR A O 1
ATOM 1302 N N . GLY A 1 165 ? -5.182 16.165 -8.427 1.00 77.75 165 GLY A N 1
ATOM 1303 C CA . GLY A 1 165 ? -4.167 15.585 -9.304 1.00 77.75 165 GLY A CA 1
ATOM 1304 C C . GLY A 1 165 ? -4.640 15.211 -10.711 1.00 77.75 165 GLY A C 1
ATOM 1305 O O . GLY A 1 165 ? -5.727 15.598 -11.136 1.00 77.75 165 GLY A O 1
ATOM 1306 N N . ILE A 1 166 ? -3.769 14.534 -11.472 1.00 75.75 166 ILE A N 1
ATOM 1307 C CA . ILE A 1 166 ? -3.943 14.340 -12.925 1.00 75.75 166 ILE A CA 1
ATOM 1308 C C . ILE A 1 166 ? -4.639 13.021 -13.279 1.00 75.75 166 ILE A C 1
ATOM 1310 O O . ILE A 1 166 ? -5.589 13.026 -14.063 1.00 75.75 166 ILE A O 1
ATOM 1314 N N . GLU A 1 167 ? -4.167 11.882 -12.761 1.00 71.25 167 GLU A N 1
ATOM 1315 C CA . GLU A 1 167 ? -4.720 10.580 -13.156 1.00 71.25 167 GLU A CA 1
ATOM 1316 C C . GLU A 1 167 ? -5.948 10.178 -12.334 1.00 71.25 167 GLU A C 1
ATOM 1318 O O . GLU A 1 167 ? -6.786 9.425 -12.837 1.00 71.25 167 GLU A O 1
ATOM 1323 N N . GLU A 1 168 ? -6.068 10.681 -11.101 1.00 76.38 168 GLU A N 1
ATOM 1324 C CA . GLU A 1 168 ? -7.188 10.443 -10.182 1.00 76.38 168 GLU A CA 1
ATOM 1325 C C . GLU A 1 168 ? -7.567 8.946 -10.078 1.00 76.38 168 GLU A C 1
ATOM 1327 O O . GLU A 1 168 ? -8.747 8.575 -10.100 1.00 76.38 168 GLU A O 1
ATOM 1332 N N . LYS A 1 169 ? -6.572 8.048 -9.976 1.00 87.31 169 LYS A N 1
ATOM 1333 C CA . LYS A 1 169 ? -6.773 6.590 -9.810 1.00 87.31 169 LYS A CA 1
ATOM 1334 C C . LYS A 1 169 ? -6.338 6.112 -8.431 1.00 87.31 169 LYS A C 1
ATOM 1336 O O . LYS A 1 169 ? -5.264 6.474 -7.972 1.00 87.31 169 LYS A O 1
ATOM 1341 N N . ASN A 1 170 ? -7.114 5.214 -7.815 1.00 91.69 170 ASN A N 1
ATOM 1342 C CA . ASN A 1 170 ? -6.749 4.571 -6.545 1.00 91.69 170 ASN A CA 1
ATOM 1343 C C . ASN A 1 170 ? -5.432 3.783 -6.661 1.00 91.69 170 ASN A C 1
ATOM 1345 O O . ASN A 1 170 ? -5.191 3.117 -7.673 1.00 91.69 170 ASN A O 1
ATOM 1349 N N . ILE A 1 171 ? -4.635 3.774 -5.589 1.00 90.88 171 ILE A N 1
ATOM 1350 C CA . ILE A 1 171 ? -3.321 3.115 -5.548 1.00 90.88 171 ILE A CA 1
ATOM 1351 C C . ILE A 1 171 ? -3.487 1.604 -5.774 1.00 90.88 171 ILE A C 1
ATOM 1353 O O . ILE A 1 171 ? -4.220 0.976 -5.006 1.00 90.88 171 ILE A O 1
ATOM 1357 N N . PRO A 1 172 ? -2.813 0.984 -6.760 1.00 90.81 172 PRO A N 1
ATOM 1358 C CA . PRO A 1 172 ? -2.916 -0.451 -7.004 1.00 90.81 172 PRO A CA 1
ATOM 1359 C C . PRO A 1 172 ? -2.549 -1.303 -5.779 1.00 90.81 172 PRO A C 1
ATOM 1361 O O . PRO A 1 172 ? -1.584 -1.011 -5.066 1.00 90.81 172 PRO A O 1
ATOM 1364 N N . VAL A 1 173 ? -3.283 -2.396 -5.581 1.00 92.50 173 VAL A N 1
ATOM 1365 C CA . VAL A 1 173 ? -3.034 -3.400 -4.535 1.00 92.50 173 VAL A CA 1
ATOM 1366 C C . VAL A 1 173 ? -2.452 -4.651 -5.210 1.00 92.50 173 VAL A C 1
ATOM 1368 O O . VAL A 1 173 ? -2.998 -5.090 -6.227 1.00 92.50 173 VAL A O 1
ATOM 1371 N N . PRO A 1 174 ? -1.322 -5.204 -4.729 1.00 91.12 174 PRO A N 1
ATOM 1372 C CA . PRO A 1 174 ? -0.767 -6.446 -5.270 1.00 91.12 174 PRO A CA 1
ATOM 1373 C C . PRO A 1 174 ? -1.684 -7.638 -4.993 1.00 91.12 174 PRO A C 1
ATOM 1375 O O . PRO A 1 174 ? -2.533 -7.582 -4.111 1.00 91.12 174 PRO A O 1
ATOM 1378 N N . GLU A 1 175 ? -1.471 -8.747 -5.698 1.00 92.06 175 GLU A N 1
ATOM 1379 C CA . GLU A 1 175 ? -2.035 -10.026 -5.265 1.00 92.06 175 GLU A CA 1
ATOM 1380 C C . GLU A 1 175 ? -1.335 -10.467 -3.983 1.00 92.06 175 GLU A C 1
ATOM 1382 O O . GLU A 1 175 ? -0.107 -10.502 -3.922 1.00 92.06 175 GLU A O 1
ATOM 1387 N N . TYR A 1 176 ? -2.091 -10.765 -2.929 1.00 94.25 176 TYR A N 1
ATOM 1388 C CA . TYR A 1 176 ? -1.517 -11.225 -1.671 1.00 94.25 176 TYR A CA 1
ATOM 1389 C C . TYR A 1 176 ? -2.513 -12.045 -0.860 1.00 94.25 176 TYR A C 1
ATOM 1391 O O . TYR A 1 176 ? -3.722 -11.934 -1.033 1.00 94.25 176 TYR A O 1
ATOM 1399 N N . ARG A 1 177 ? -1.987 -12.845 0.066 1.00 94.56 177 ARG A N 1
ATOM 1400 C CA . ARG A 1 177 ? -2.784 -13.576 1.055 1.00 94.56 177 ARG A CA 1
ATOM 1401 C C . ARG A 1 177 ? -2.041 -13.701 2.375 1.00 94.56 177 ARG A C 1
ATOM 1403 O O . ARG A 1 177 ? -0.811 -13.686 2.399 1.00 94.56 177 ARG A O 1
ATOM 1410 N N . PHE A 1 178 ? -2.783 -13.884 3.458 1.00 95.38 178 PHE A N 1
ATOM 1411 C CA . PHE A 1 178 ? -2.207 -14.255 4.747 1.00 95.38 178 PHE A CA 1
ATOM 1412 C C . PHE A 1 178 ? -1.910 -15.756 4.760 1.00 95.38 178 PHE A C 1
ATOM 1414 O O . PHE A 1 178 ? -2.787 -16.570 4.479 1.00 95.38 178 PHE A O 1
ATOM 1421 N N . ILE A 1 179 ? -0.668 -16.121 5.075 1.00 95.44 179 ILE A N 1
ATOM 1422 C CA . ILE A 1 179 ? -0.263 -17.521 5.308 1.00 95.44 179 ILE A CA 1
ATOM 1423 C C . ILE A 1 179 ? -0.119 -17.834 6.802 1.00 95.44 179 ILE A C 1
ATOM 1425 O O . ILE A 1 179 ? -0.053 -18.994 7.194 1.00 95.44 179 ILE A O 1
ATOM 1429 N N . SER A 1 180 ? -0.095 -16.795 7.637 1.00 94.50 180 SER A N 1
ATOM 1430 C CA . SER A 1 180 ? -0.183 -16.853 9.096 1.00 94.50 180 SER A CA 1
ATOM 1431 C C . SER A 1 180 ? -0.872 -15.573 9.599 1.00 94.50 180 SER A C 1
ATOM 1433 O O . SER A 1 180 ? -1.216 -14.704 8.798 1.00 94.50 180 SER A O 1
ATOM 1435 N N . LYS A 1 181 ? -1.035 -15.411 10.919 1.00 91.88 181 LYS A N 1
ATOM 1436 C CA . LYS A 1 181 ? -1.596 -14.185 11.519 1.00 91.88 181 LYS A CA 1
ATOM 1437 C C . LYS A 1 181 ? -0.810 -12.913 11.156 1.00 91.88 181 LYS A C 1
ATOM 1439 O O . LYS A 1 181 ? -1.411 -11.853 11.024 1.00 91.88 181 LYS A O 1
ATOM 1444 N N . HIS A 1 182 ? 0.508 -13.026 10.994 1.00 93.69 182 HIS A N 1
ATOM 1445 C CA . HIS A 1 182 ? 1.411 -11.887 10.785 1.00 93.69 182 HIS A CA 1
ATOM 1446 C C . H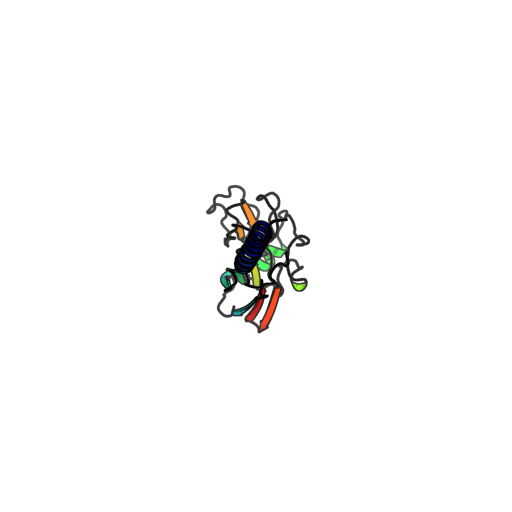IS A 1 182 ? 2.285 -12.034 9.538 1.00 93.69 182 HIS A C 1
ATOM 1448 O O . HIS A 1 182 ? 3.199 -11.252 9.332 1.00 93.69 182 HIS A O 1
ATOM 1454 N N . THR A 1 183 ? 2.014 -13.017 8.681 1.00 95.94 183 THR A N 1
ATOM 1455 C CA . THR A 1 183 ? 2.833 -13.255 7.492 1.00 95.94 183 THR A CA 1
ATOM 1456 C C . THR A 1 183 ? 1.990 -13.174 6.233 1.00 95.94 183 THR A C 1
ATOM 1458 O O . THR A 1 183 ? 1.053 -13.956 6.036 1.00 95.94 183 THR A O 1
ATOM 1461 N N . LEU A 1 184 ? 2.363 -12.244 5.360 1.00 95.44 184 LEU A N 1
ATOM 1462 C CA . LEU A 1 184 ? 1.780 -12.045 4.044 1.00 95.44 184 LEU A CA 1
ATOM 1463 C C . LEU A 1 184 ? 2.635 -12.756 2.998 1.00 95.44 184 LEU A C 1
ATOM 1465 O O . LEU A 1 184 ? 3.863 -12.690 3.024 1.00 95.44 184 LEU A O 1
ATOM 1469 N N . LEU A 1 185 ? 1.978 -13.395 2.041 1.00 94.56 185 LEU A N 1
ATOM 1470 C CA . LEU A 1 185 ? 2.596 -13.883 0.820 1.00 94.56 185 LEU A CA 1
ATOM 1471 C C . LEU A 1 185 ? 2.122 -12.991 -0.327 1.00 94.56 185 LEU A C 1
ATOM 1473 O O . LEU A 1 185 ? 0.963 -13.079 -0.732 1.00 94.56 185 LEU A O 1
ATOM 1477 N N . VAL A 1 186 ? 2.998 -12.114 -0.812 1.00 92.62 186 VAL A N 1
ATOM 1478 C CA . VAL A 1 186 ? 2.703 -11.123 -1.854 1.00 92.62 186 VAL A CA 1
ATOM 1479 C C . VAL A 1 186 ? 3.222 -11.627 -3.190 1.00 92.62 186 VAL A C 1
ATOM 1481 O O . VAL A 1 186 ? 4.400 -11.943 -3.321 1.00 92.62 186 VAL A O 1
ATOM 1484 N N . THR A 1 187 ? 2.350 -11.686 -4.188 1.00 89.06 187 THR A N 1
ATOM 1485 C CA . THR A 1 187 ? 2.662 -12.128 -5.545 1.00 89.06 187 THR A CA 1
ATOM 1486 C C . THR A 1 187 ? 2.704 -10.928 -6.482 1.00 89.06 187 THR A C 1
ATOM 1488 O O . THR A 1 187 ? 1.732 -10.191 -6.657 1.00 89.06 187 THR A O 1
ATOM 1491 N N . PHE A 1 188 ? 3.853 -10.737 -7.112 1.00 81.44 188 PHE A N 1
ATOM 1492 C CA . PHE A 1 188 ? 4.073 -9.729 -8.132 1.00 81.44 188 PHE A CA 1
ATOM 1493 C C . PHE A 1 188 ? 3.856 -10.369 -9.485 1.00 81.44 188 PHE A C 1
ATOM 1495 O O . PHE A 1 188 ? 4.758 -11.016 -9.999 1.00 81.44 188 PHE A O 1
ATOM 1502 N N . ILE A 1 189 ? 2.662 -10.198 -10.043 1.00 69.25 189 ILE A N 1
ATOM 1503 C CA . ILE A 1 189 ? 2.387 -10.676 -11.394 1.00 69.25 189 ILE A CA 1
ATOM 1504 C C . ILE A 1 189 ? 3.065 -9.721 -12.370 1.00 69.25 189 ILE A C 1
ATOM 1506 O O . ILE A 1 189 ? 2.745 -8.525 -12.408 1.00 69.25 189 ILE A O 1
ATOM 1510 N N . GLY A 1 190 ? 4.010 -10.243 -13.148 1.00 59.00 190 GLY A N 1
ATOM 1511 C CA . GLY A 1 190 ? 4.609 -9.482 -14.232 1.00 59.00 190 GLY A CA 1
ATOM 1512 C C . GLY A 1 190 ? 3.522 -9.165 -15.255 1.00 59.00 190 GLY A C 1
ATOM 1513 O O . GLY A 1 190 ? 2.897 -10.077 -15.789 1.00 59.00 190 GLY A O 1
ATOM 1514 N N . GLU A 1 191 ? 3.251 -7.886 -15.526 1.00 49.12 191 GLU A N 1
ATOM 1515 C CA . GLU A 1 191 ? 2.226 -7.526 -16.516 1.00 49.12 191 GLU A CA 1
ATOM 1516 C C . GLU A 1 191 ? 2.530 -8.232 -17.846 1.00 49.12 191 GLU A C 1
ATOM 1518 O O . GLU A 1 191 ? 3.612 -8.072 -18.398 1.00 49.12 191 GLU A O 1
ATOM 1523 N N . LYS A 1 192 ? 1.612 -9.031 -18.394 1.00 36.25 192 LYS A N 1
ATOM 1524 C CA . LYS A 1 192 ? 1.733 -9.431 -19.800 1.00 36.25 192 LYS A CA 1
ATOM 1525 C C . LYS A 1 192 ? 1.489 -8.174 -20.634 1.00 36.25 192 LYS A C 1
ATOM 1527 O O . LYS A 1 192 ? 0.371 -7.673 -20.670 1.00 36.25 192 LYS A O 1
ATOM 1532 N N . THR A 1 193 ? 2.559 -7.628 -21.210 1.00 32.41 193 THR A N 1
ATOM 1533 C CA . THR A 1 193 ? 2.470 -6.700 -22.351 1.00 32.41 193 THR A CA 1
ATOM 1534 C C . THR A 1 193 ? 1.873 -7.405 -23.547 1.00 32.41 193 THR A C 1
ATOM 1536 O O . THR A 1 193 ? 2.230 -8.592 -23.730 1.00 32.41 193 THR A O 1
#

Sequence (193 aa):
MDVRARYKTLMALSLVIVVAGASWVLLAALKPSMSRSDFVLQVDVSDLAPGDIAFYSSPSKHRIMVLRRTAEDLENLNSLSDPLKDPKSERSRQPAEAKNLFRSVNPEYFVAYTRAERLPYSVEYVPGDLNAFGYSRNPNWFGGFVNRSEGEIYDKAGRVYAGYGIEEKNIPVPEYRFISKHTLLVTFIGEKT

Radius of gyration: 25.18 Å; chains: 1; bounding box: 53×43×83 Å